Protein AF-A0A2A6M5B3-F1 (afdb_monomer)

Solvent-accessible surface area (backbone atoms only — not comparable to full-atom values): 11304 Å² total; per-residue (Å²): 129,85,76,83,80,79,70,63,62,47,48,47,69,56,48,65,58,48,45,64,49,50,51,50,28,56,49,44,55,76,73,36,82,92,44,57,79,56,31,59,52,52,38,52,50,53,53,48,42,53,53,31,47,40,56,33,36,55,69,61,36,51,54,53,47,53,55,50,42,57,53,36,59,68,57,43,83,72,75,45,68,68,46,50,50,43,36,54,46,50,51,54,48,48,53,52,49,61,78,38,52,89,24,54,50,42,43,55,62,40,43,75,70,71,44,90,50,58,54,59,69,61,49,52,66,48,46,52,60,46,44,66,28,67,69,46,103,48,97,55,72,70,52,74,65,56,49,50,55,50,50,53,52,50,51,25,49,77,69,70,40,38,73,64,60,70,71,47,80,84,75,77,76,71,86,85,63,75,73,94,69,81,79,77,75,80,79,83,82,84,129

Foldseek 3Di:
DPDPDQAADFLVVLVVLLVVLLVLLVVCCVPPPPCVPPSVVSNVLSVVLSVCLLQLVLVVSLVSLVVLLVVLVVVCVVVDPSSVVSNVSSVVSNVVSVVCSRNRHNNVVCVVVVHHRHCVVVCVLLCVVCCVAPPPPHPDDDDPVRSVVVSVCSVCVVVVNNVVVVVDPDDDPDPPPPPPDDDDPPPPPDD

Radius of gyration: 24.33 Å; Cα contacts (8 Å, |Δi|>4): 124; chains: 1; bounding box: 72×40×59 Å

pLDDT: mean 79.26, std 17.29, range [32.91, 98.31]

Structure (mmCIF, N/CA/C/O backbone):
data_AF-A0A2A6M5B3-F1
#
_entry.id   AF-A0A2A6M5B3-F1
#
loop_
_atom_site.group_PDB
_atom_site.id
_atom_site.type_symbol
_atom_site.label_atom_id
_atom_site.label_alt_id
_atom_site.label_comp_id
_atom_site.label_asym_id
_atom_site.label_entity_id
_atom_site.label_seq_id
_atom_site.pdbx_PDB_ins_code
_atom_site.Cartn_x
_atom_site.Cartn_y
_atom_site.Cartn_z
_atom_site.occupancy
_atom_site.B_iso_or_equiv
_atom_site.auth_seq_id
_atom_site.auth_comp_id
_atom_site.auth_asym_id
_atom_site.auth_atom_id
_atom_site.pdbx_PDB_model_num
ATOM 1 N N . MET A 1 1 ? 2.449 8.251 -34.024 1.00 45.19 1 MET A N 1
ATOM 2 C CA . MET A 1 1 ? 2.136 8.935 -32.750 1.00 45.19 1 MET A CA 1
ATOM 3 C C . MET A 1 1 ? 2.636 8.057 -31.607 1.00 45.19 1 MET A C 1
ATOM 5 O O . MET A 1 1 ? 2.262 6.887 -31.608 1.00 45.19 1 MET A O 1
ATOM 9 N N . PRO A 1 2 ? 3.493 8.531 -30.684 1.00 56.69 2 PRO A N 1
ATOM 10 C CA . PRO A 1 2 ? 3.781 7.773 -29.468 1.00 56.69 2 PRO A CA 1
ATOM 11 C C . PRO A 1 2 ? 2.477 7.587 -28.680 1.00 56.69 2 PRO A C 1
ATOM 13 O O . PRO A 1 2 ? 1.705 8.531 -28.523 1.00 56.69 2 PRO A O 1
ATOM 16 N N . GLN A 1 3 ? 2.202 6.358 -28.245 1.00 52.94 3 GLN A N 1
ATOM 17 C CA . GLN A 1 3 ? 1.061 6.057 -27.379 1.00 52.94 3 GLN A CA 1
ATOM 18 C C . GLN A 1 3 ? 1.206 6.867 -26.077 1.00 52.94 3 GLN A C 1
ATOM 20 O O . GLN A 1 3 ? 2.312 6.899 -25.528 1.00 52.94 3 GLN A O 1
ATOM 25 N N . PRO A 1 4 ? 0.149 7.523 -25.569 1.00 62.72 4 PRO A N 1
ATOM 26 C CA . PRO A 1 4 ? 0.229 8.236 -24.302 1.00 62.72 4 PRO A CA 1
ATOM 27 C C . PRO A 1 4 ? 0.613 7.262 -23.183 1.00 62.72 4 PRO A C 1
ATOM 29 O O . PRO A 1 4 ? -0.038 6.237 -22.969 1.00 62.72 4 PRO A O 1
ATOM 32 N N . THR A 1 5 ? 1.697 7.570 -22.473 1.00 72.25 5 THR A N 1
ATOM 33 C CA . THR A 1 5 ? 2.162 6.762 -21.346 1.00 72.25 5 THR A CA 1
ATOM 34 C C . THR A 1 5 ? 1.158 6.885 -20.204 1.00 72.25 5 THR A C 1
ATOM 36 O O . THR A 1 5 ? 1.035 7.941 -19.587 1.00 72.25 5 THR A O 1
ATOM 39 N N . ALA A 1 6 ? 0.429 5.810 -19.908 1.00 78.06 6 ALA A N 1
ATOM 40 C CA . ALA A 1 6 ? -0.472 5.779 -18.764 1.00 78.06 6 ALA A CA 1
ATOM 41 C C . ALA A 1 6 ? 0.340 5.773 -17.458 1.00 78.06 6 ALA A C 1
ATOM 43 O O . ALA A 1 6 ? 1.111 4.846 -17.199 1.00 78.06 6 ALA A O 1
ATOM 44 N N . HIS A 1 7 ? 0.165 6.805 -16.630 1.00 89.06 7 HIS A N 1
ATOM 45 C CA . HIS A 1 7 ? 0.744 6.849 -15.291 1.00 89.06 7 HIS A CA 1
ATOM 46 C C . HIS A 1 7 ? 0.005 5.863 -14.374 1.00 89.06 7 HIS A C 1
ATOM 48 O O . HIS A 1 7 ? -1.198 5.993 -14.155 1.00 89.06 7 HIS A O 1
ATOM 54 N N . ILE A 1 8 ? 0.731 4.876 -13.847 1.00 92.75 8 ILE A N 1
ATOM 55 C CA . ILE A 1 8 ? 0.213 3.849 -12.938 1.00 92.75 8 ILE A CA 1
ATOM 56 C C . ILE A 1 8 ? 1.003 3.932 -11.636 1.00 92.75 8 ILE A C 1
ATOM 58 O O . ILE A 1 8 ? 2.234 3.901 -11.660 1.00 92.75 8 ILE A O 1
ATOM 62 N N . ILE A 1 9 ? 0.303 3.986 -10.503 1.00 94.19 9 ILE A N 1
ATOM 63 C CA . ILE A 1 9 ? 0.953 3.894 -9.197 1.00 94.19 9 ILE A CA 1
ATOM 64 C C . ILE A 1 9 ? 1.445 2.479 -8.959 1.00 94.19 9 ILE A C 1
ATOM 66 O O . ILE A 1 9 ? 0.719 1.509 -9.161 1.00 94.19 9 ILE A O 1
ATOM 70 N N . ASP A 1 10 ? 2.669 2.378 -8.467 1.00 91.81 10 ASP A N 1
ATOM 71 C CA . ASP A 1 10 ? 3.274 1.115 -8.099 1.00 91.81 10 ASP A CA 1
ATOM 72 C C . ASP A 1 10 ? 2.572 0.470 -6.890 1.00 91.81 10 ASP A C 1
ATOM 74 O O . ASP A 1 10 ? 2.391 1.102 -5.842 1.00 91.81 10 ASP A O 1
ATOM 78 N N . TRP A 1 11 ? 2.210 -0.811 -7.011 1.00 94.50 11 TRP A N 1
ATOM 79 C CA . TRP A 1 11 ? 1.513 -1.550 -5.956 1.00 94.50 11 TRP A CA 1
ATOM 80 C C . TRP A 1 11 ? 2.282 -1.569 -4.629 1.00 94.50 11 TRP A C 1
ATOM 82 O O . TRP A 1 11 ? 1.671 -1.531 -3.557 1.00 94.50 11 TRP A O 1
ATOM 92 N N . PHE A 1 12 ? 3.616 -1.600 -4.671 1.00 90.19 12 PHE A N 1
ATOM 93 C CA . PHE A 1 12 ? 4.433 -1.596 -3.463 1.00 90.19 12 PHE A CA 1
ATOM 94 C C . PHE A 1 12 ? 4.196 -0.348 -2.622 1.00 90.19 12 PHE A C 1
ATOM 96 O O . PHE A 1 12 ? 4.016 -0.461 -1.412 1.00 90.19 12 PHE A O 1
ATOM 103 N N . HIS A 1 13 ? 4.105 0.820 -3.259 1.00 91.06 13 HIS A N 1
ATOM 104 C CA . HIS A 1 13 ? 3.885 2.093 -2.572 1.00 91.06 13 HIS A CA 1
ATOM 105 C C . HIS A 1 13 ? 2.529 2.146 -1.857 1.00 91.06 13 HIS A C 1
ATOM 107 O O . HIS A 1 13 ? 2.398 2.800 -0.820 1.00 91.06 13 HIS A O 1
ATOM 113 N N . ILE A 1 14 ? 1.533 1.420 -2.366 1.00 94.44 14 ILE A N 1
ATOM 114 C CA . ILE A 1 14 ? 0.248 1.225 -1.687 1.00 94.44 14 ILE A CA 1
ATOM 115 C C . ILE A 1 14 ? 0.413 0.236 -0.528 1.00 94.44 14 ILE A C 1
ATOM 117 O O . ILE A 1 14 ? 0.008 0.523 0.601 1.00 94.44 14 ILE A O 1
ATOM 121 N N . ALA A 1 15 ? 1.044 -0.913 -0.775 1.00 93.81 15 ALA A N 1
ATOM 122 C CA . ALA A 1 15 ? 1.212 -1.967 0.221 1.00 93.81 15 ALA A CA 1
ATOM 123 C C . ALA A 1 15 ? 1.984 -1.493 1.467 1.00 93.81 15 ALA A C 1
ATOM 125 O O . ALA A 1 15 ? 1.554 -1.778 2.587 1.00 93.81 15 ALA A O 1
ATOM 126 N N . ILE A 1 16 ? 3.063 -0.719 1.296 1.00 91.94 16 ILE A N 1
ATOM 127 C CA . ILE A 1 16 ? 3.860 -0.186 2.416 1.00 91.94 16 ILE A CA 1
ATOM 128 C C . ILE A 1 16 ? 3.094 0.824 3.275 1.00 91.94 16 ILE A C 1
ATOM 130 O O . ILE A 1 16 ? 3.430 1.000 4.441 1.00 91.94 16 ILE A O 1
ATOM 134 N N . LYS A 1 17 ? 2.062 1.486 2.736 1.00 95.06 17 LYS A N 1
ATOM 135 C CA . LYS A 1 17 ? 1.210 2.405 3.510 1.00 95.06 17 LYS A CA 1
ATOM 136 C C . LYS A 1 17 ? 0.197 1.654 4.369 1.00 95.06 17 LYS A C 1
ATOM 138 O O . LYS A 1 17 ? -0.144 2.114 5.452 1.00 95.06 17 LYS A O 1
ATOM 143 N N . ILE A 1 18 ? -0.251 0.491 3.900 1.00 95.19 18 ILE A N 1
ATOM 144 C CA . ILE A 1 18 ? -1.204 -0.369 4.612 1.00 95.19 18 ILE A CA 1
ATOM 145 C C . ILE A 1 18 ? -0.498 -1.208 5.686 1.00 95.19 18 ILE A C 1
ATOM 147 O O . ILE A 1 18 ? -1.067 -1.470 6.744 1.00 95.19 18 ILE A O 1
ATOM 151 N N . GLN A 1 19 ? 0.747 -1.623 5.438 1.00 94.56 19 GLN A N 1
ATOM 152 C CA . GLN A 1 19 ? 1.484 -2.545 6.304 1.00 94.56 19 GLN A CA 1
ATOM 153 C C . GLN A 1 19 ? 1.556 -2.109 7.784 1.00 94.56 19 GLN A C 1
ATOM 155 O O . GLN A 1 19 ? 1.250 -2.944 8.636 1.00 94.56 19 GLN A O 1
ATOM 160 N N . PRO A 1 20 ? 1.886 -0.850 8.137 1.00 94.44 20 PRO A N 1
ATOM 161 C CA . PRO A 1 20 ? 1.918 -0.428 9.536 1.00 94.44 20 PRO A CA 1
ATOM 162 C C . PRO A 1 20 ? 0.549 -0.528 10.217 1.00 94.44 20 PRO A C 1
ATOM 164 O O . PRO A 1 20 ? 0.475 -0.850 11.398 1.00 94.44 20 PRO A O 1
ATOM 167 N N . MET A 1 21 ? -0.543 -0.301 9.476 1.00 93.75 21 MET A N 1
ATOM 168 C CA . MET A 1 21 ? -1.899 -0.448 10.011 1.00 93.75 21 MET A CA 1
ATOM 169 C C . MET A 1 21 ? -2.204 -1.914 10.336 1.00 93.75 21 MET A C 1
ATOM 171 O O . MET A 1 21 ? -2.734 -2.200 11.404 1.00 93.75 21 MET A O 1
ATOM 175 N N . GLN A 1 22 ? -1.818 -2.841 9.449 1.00 91.19 22 GLN A N 1
ATOM 176 C CA . GLN A 1 22 ? -1.966 -4.284 9.688 1.00 91.19 22 GLN A CA 1
ATOM 177 C C . GLN A 1 22 ? -1.170 -4.730 10.917 1.00 91.19 22 GLN A C 1
ATOM 179 O O . GLN A 1 22 ? -1.706 -5.426 11.767 1.00 91.19 22 GLN A O 1
ATOM 184 N N . GLN A 1 23 ? 0.076 -4.269 11.059 1.00 90.69 23 GLN A N 1
AT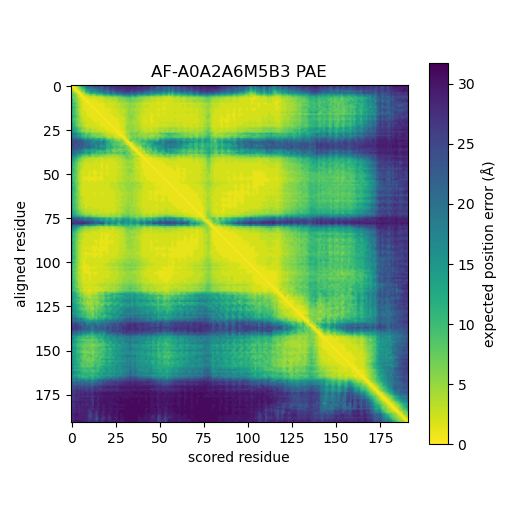OM 185 C CA . GLN A 1 23 ? 0.923 -4.606 12.209 1.00 90.69 23 GLN A CA 1
ATOM 186 C C . GLN A 1 23 ? 0.328 -4.126 13.538 1.00 90.69 23 GLN A C 1
ATOM 188 O O . GLN A 1 23 ? 0.366 -4.862 14.522 1.00 90.69 23 GLN A O 1
ATOM 193 N N . ILE A 1 24 ? -0.232 -2.912 13.570 1.00 88.38 24 ILE A N 1
ATOM 194 C CA . ILE A 1 24 ? -0.891 -2.384 14.771 1.00 88.38 24 ILE A CA 1
ATOM 195 C C . ILE A 1 24 ? -2.154 -3.190 15.085 1.00 88.38 24 ILE A C 1
ATOM 197 O O . ILE A 1 24 ? -2.347 -3.570 16.236 1.00 88.38 24 ILE A O 1
ATOM 201 N N . ALA A 1 25 ? -2.986 -3.482 14.080 1.00 83.38 25 ALA A N 1
ATOM 202 C CA . ALA A 1 25 ? -4.208 -4.259 14.272 1.00 83.38 25 ALA A CA 1
ATOM 203 C C . ALA A 1 25 ? -3.912 -5.690 14.760 1.00 83.38 25 ALA A C 1
ATOM 205 O O . ALA A 1 25 ? -4.524 -6.142 15.725 1.00 83.38 25 ALA A O 1
ATOM 206 N N . ASP A 1 26 ? -2.917 -6.357 14.165 1.00 83.00 26 ASP A N 1
ATOM 207 C CA . ASP A 1 26 ? -2.459 -7.693 14.562 1.00 83.00 26 ASP A CA 1
ATOM 208 C C . ASP A 1 26 ? -1.904 -7.709 15.997 1.00 83.00 26 ASP A C 1
ATOM 210 O O . ASP A 1 26 ? -2.199 -8.624 16.769 1.00 83.00 26 ASP A O 1
ATOM 214 N N . TYR A 1 27 ? -1.091 -6.711 16.369 1.00 81.88 27 TYR A N 1
ATOM 215 C CA . TYR A 1 27 ? -0.537 -6.600 17.722 1.00 81.88 27 TYR A CA 1
ATOM 216 C C . TYR A 1 27 ? -1.633 -6.337 18.754 1.00 81.88 27 TYR A C 1
ATOM 218 O O . TYR A 1 27 ? -1.693 -7.019 19.780 1.00 81.88 27 TYR A O 1
ATOM 226 N N . ALA A 1 28 ? -2.515 -5.379 18.474 1.00 74.62 28 ALA A N 1
ATOM 227 C CA . ALA A 1 28 ? -3.604 -5.025 19.367 1.00 74.62 28 ALA A CA 1
ATOM 228 C C . ALA A 1 28 ? -4.534 -6.230 19.584 1.00 74.62 28 ALA A C 1
ATOM 230 O O . ALA A 1 28 ? -4.837 -6.559 20.729 1.00 74.62 28 ALA A O 1
ATOM 231 N N . ALA A 1 29 ? -4.911 -6.952 18.520 1.00 72.00 29 ALA A N 1
ATOM 232 C CA . ALA A 1 29 ? -5.779 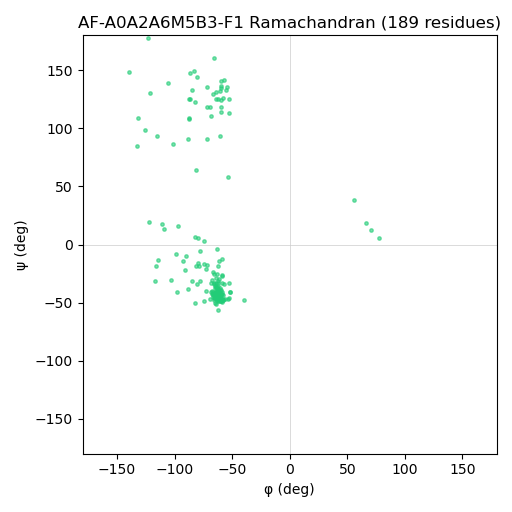-8.130 18.613 1.00 72.00 29 ALA A CA 1
ATOM 233 C C . ALA A 1 29 ? -5.211 -9.247 19.511 1.00 72.00 29 ALA A C 1
ATOM 235 O O . ALA A 1 29 ? -5.972 -10.026 20.077 1.00 72.00 29 ALA A O 1
ATOM 236 N N . ARG A 1 30 ? -3.881 -9.332 19.657 1.00 73.56 30 ARG A N 1
ATOM 237 C CA . ARG A 1 30 ? -3.206 -10.345 20.488 1.00 73.56 30 ARG A CA 1
ATOM 238 C C . ARG A 1 30 ? -2.957 -9.910 21.932 1.00 73.56 30 ARG A C 1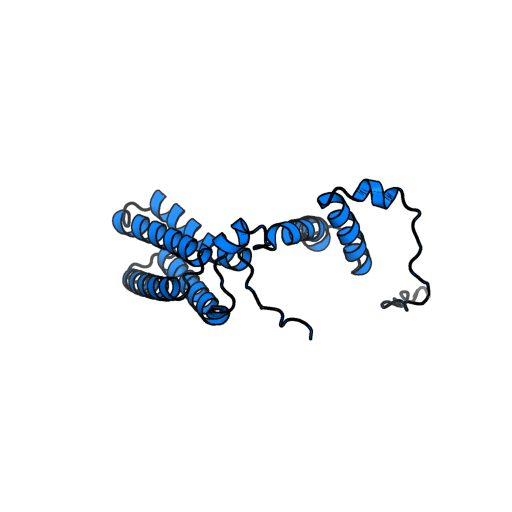
ATOM 240 O O . ARG A 1 30 ? -2.716 -10.767 22.773 1.00 73.56 30 ARG A O 1
ATOM 247 N N . SER A 1 31 ? -2.934 -8.608 22.208 1.00 69.00 31 SER A N 1
ATOM 248 C CA . SER A 1 31 ? -2.421 -8.055 23.473 1.00 69.00 31 SER A CA 1
ATOM 249 C C . SER A 1 31 ? -3.478 -7.363 24.336 1.00 69.00 31 SER A C 1
ATOM 251 O O . SER A 1 31 ? -3.211 -7.090 25.506 1.00 69.00 31 SER A O 1
ATOM 253 N N . ARG A 1 32 ? -4.667 -7.074 23.791 1.00 66.06 32 ARG A N 1
ATOM 254 C CA . ARG A 1 32 ? -5.674 -6.209 24.426 1.00 66.06 32 ARG A CA 1
ATOM 255 C C . ARG A 1 32 ? -7.024 -6.910 24.546 1.00 66.06 32 ARG A C 1
ATOM 257 O O . ARG A 1 32 ? -7.804 -6.954 23.597 1.00 66.06 32 ARG A O 1
ATOM 264 N N . SER A 1 33 ? -7.305 -7.450 25.734 1.00 62.00 33 SER A N 1
ATOM 265 C CA . SER A 1 33 ? -8.591 -8.097 26.040 1.00 62.00 33 SER A CA 1
ATOM 266 C C . SER A 1 33 ? -9.743 -7.095 26.206 1.00 62.00 33 SER A C 1
ATOM 268 O O . SER A 1 33 ? -10.900 -7.467 26.052 1.00 62.00 33 SER A O 1
ATOM 270 N N . ASP A 1 34 ? -9.434 -5.828 26.493 1.00 64.25 34 ASP A N 1
ATOM 271 C CA . ASP A 1 34 ? -10.374 -4.713 26.683 1.00 64.25 34 ASP A CA 1
ATOM 272 C C . ASP A 1 34 ? -10.987 -4.190 25.372 1.00 64.25 34 ASP A C 1
ATOM 274 O O . ASP A 1 34 ? -12.013 -3.512 25.386 1.00 64.25 34 ASP A O 1
ATOM 278 N N . LEU A 1 35 ? -10.377 -4.525 24.232 1.00 62.62 35 LEU A N 1
ATOM 279 C CA . LEU A 1 35 ? -10.826 -4.152 22.886 1.00 62.62 35 LEU A CA 1
ATOM 280 C C . LEU A 1 35 ? -11.069 -5.382 21.990 1.00 62.62 35 LEU A C 1
ATOM 282 O O . LEU A 1 35 ? -11.106 -5.267 20.760 1.00 62.62 35 LEU A O 1
ATOM 286 N N . ALA A 1 36 ? -11.244 -6.558 22.601 1.00 61.69 36 ALA A N 1
ATOM 287 C CA . ALA A 1 36 ? -11.305 -7.853 21.926 1.00 61.69 36 ALA A CA 1
ATOM 288 C C . ALA A 1 36 ? -12.426 -7.974 20.875 1.00 61.69 36 ALA A C 1
ATOM 290 O O . ALA A 1 36 ? -12.271 -8.722 19.916 1.00 61.69 36 ALA A O 1
ATOM 291 N N . GLU A 1 37 ? -13.523 -7.220 20.998 1.00 65.94 37 GLU A N 1
ATOM 292 C CA . GLU A 1 37 ? -14.608 -7.217 20.002 1.00 65.94 37 GLU A CA 1
ATOM 293 C C . GLU A 1 37 ? -14.352 -6.257 18.828 1.00 65.94 37 GLU A C 1
ATOM 295 O O . GLU A 1 37 ? -14.752 -6.516 17.692 1.00 65.94 37 GLU A O 1
ATOM 300 N N . ILE A 1 38 ? -13.644 -5.151 19.075 1.00 67.56 38 ILE A N 1
ATOM 301 C CA . ILE A 1 38 ? -13.465 -4.054 18.111 1.00 67.56 38 ILE A CA 1
ATOM 302 C C . ILE A 1 38 ? -12.249 -4.311 17.209 1.00 67.56 38 ILE A C 1
ATOM 304 O O . ILE A 1 38 ? -12.278 -4.041 16.005 1.00 67.56 38 ILE A O 1
ATOM 308 N N . LEU A 1 39 ? -11.175 -4.868 17.769 1.00 69.56 39 LEU A N 1
ATOM 309 C CA . LEU A 1 39 ? -9.902 -5.059 17.069 1.00 69.56 39 LEU A CA 1
ATOM 310 C C . LEU A 1 39 ? -9.949 -6.094 15.934 1.00 69.56 39 LEU A C 1
ATOM 312 O O . LEU A 1 39 ? -9.415 -5.795 14.861 1.00 69.56 39 LEU A O 1
ATOM 316 N N . PRO A 1 40 ? -10.631 -7.250 16.071 1.00 72.50 40 PRO A N 1
ATOM 317 C CA . PRO A 1 40 ? -10.820 -8.172 14.952 1.00 72.50 40 PRO A CA 1
ATOM 318 C C . PRO A 1 40 ? -11.611 -7.547 13.797 1.00 72.50 40 PRO A C 1
ATOM 320 O O . PRO A 1 40 ? -11.358 -7.866 12.634 1.00 72.50 40 PRO A O 1
ATOM 323 N N . SER A 1 41 ? -12.544 -6.631 14.093 1.00 82.88 41 SER A N 1
ATOM 324 C CA . SER A 1 41 ? -13.251 -5.877 13.052 1.00 82.88 41 SER A CA 1
ATOM 325 C C . SER A 1 41 ? -12.301 -4.940 12.306 1.00 82.88 41 SER A C 1
ATOM 327 O O . SER A 1 41 ? -12.348 -4.891 11.079 1.00 82.88 41 SER A O 1
ATOM 329 N N . ILE A 1 42 ? -11.419 -4.229 13.016 1.00 84.44 42 ILE A N 1
ATOM 330 C CA . ILE A 1 42 ? -10.446 -3.310 12.405 1.00 84.44 42 ILE A CA 1
ATOM 331 C C . ILE A 1 42 ? -9.445 -4.069 11.523 1.00 84.44 42 ILE A C 1
ATOM 333 O O . ILE A 1 42 ? -9.191 -3.652 10.392 1.00 84.44 42 ILE A O 1
ATOM 337 N N . ASP A 1 43 ? -8.900 -5.193 11.996 1.00 86.12 43 ASP A N 1
ATOM 338 C CA . ASP A 1 43 ? -7.998 -6.029 11.192 1.00 86.12 43 ASP A CA 1
ATOM 339 C C . ASP A 1 43 ? -8.685 -6.521 9.906 1.00 86.12 43 ASP A C 1
ATOM 341 O O . ASP A 1 43 ? -8.148 -6.366 8.801 1.00 86.12 43 ASP A O 1
ATOM 345 N N . ARG A 1 44 ? -9.920 -7.031 10.026 1.00 89.25 44 ARG A N 1
ATOM 346 C CA . ARG A 1 44 ? -10.727 -7.460 8.876 1.00 89.25 44 ARG A CA 1
ATOM 347 C C . ARG A 1 44 ? -10.941 -6.321 7.881 1.00 89.25 44 ARG A C 1
ATOM 349 O O . ARG A 1 44 ? -10.788 -6.536 6.676 1.00 89.25 44 ARG A O 1
ATOM 356 N N . ASP A 1 45 ? -11.244 -5.122 8.368 1.00 92.00 45 ASP A N 1
ATOM 357 C CA . ASP A 1 45 ? -11.442 -3.945 7.525 1.00 92.00 45 ASP A CA 1
ATOM 358 C C . ASP A 1 45 ? -10.159 -3.570 6.778 1.00 92.00 45 ASP A C 1
ATOM 360 O O . ASP A 1 45 ? -10.191 -3.382 5.562 1.00 92.00 45 ASP A O 1
ATOM 364 N N . ILE A 1 46 ? -9.005 -3.555 7.452 1.00 93.38 46 ILE A N 1
ATOM 365 C CA . ILE A 1 46 ? -7.714 -3.248 6.817 1.00 93.38 46 ILE A CA 1
ATOM 366 C C . ILE A 1 46 ? -7.343 -4.308 5.767 1.00 93.38 46 ILE A C 1
ATOM 368 O O . ILE A 1 46 ? -6.881 -3.966 4.670 1.00 93.38 46 ILE A O 1
ATOM 372 N N . ARG A 1 47 ? -7.577 -5.598 6.046 1.00 93.56 47 ARG A N 1
ATOM 373 C CA . ARG A 1 47 ? -7.383 -6.673 5.053 1.00 93.56 47 ARG A CA 1
ATOM 374 C C . ARG A 1 47 ? -8.300 -6.489 3.845 1.00 93.56 47 ARG A C 1
ATOM 376 O O . ARG A 1 47 ? -7.841 -6.639 2.709 1.00 93.56 47 ARG A O 1
ATOM 383 N N . ALA A 1 48 ? -9.558 -6.117 4.072 1.00 95.12 48 ALA A N 1
ATOM 384 C CA . ALA A 1 48 ? -10.510 -5.845 3.003 1.00 95.12 48 ALA A CA 1
ATOM 385 C C . ALA A 1 48 ? -10.092 -4.629 2.158 1.00 95.12 48 ALA A C 1
ATOM 387 O O . ALA A 1 48 ? -10.142 -4.705 0.931 1.00 95.12 48 ALA A O 1
ATOM 388 N N . LEU A 1 49 ? -9.598 -3.551 2.779 1.00 96.19 49 LEU A N 1
ATOM 389 C CA . LEU A 1 49 ? -9.058 -2.379 2.077 1.00 96.19 49 LEU A CA 1
ATOM 390 C C . LEU A 1 49 ? -7.898 -2.761 1.152 1.00 96.19 49 LEU A C 1
ATOM 392 O O . LEU A 1 49 ? -7.899 -2.402 -0.027 1.00 96.19 49 LEU A O 1
ATOM 396 N N . LYS A 1 50 ? -6.943 -3.552 1.654 1.00 96.31 50 LYS A N 1
ATOM 397 C CA . LYS A 1 50 ? -5.829 -4.068 0.844 1.00 96.31 50 LYS A CA 1
ATOM 398 C C . LYS A 1 50 ? -6.328 -4.879 -0.347 1.00 96.31 50 LYS A C 1
ATOM 400 O O . LYS A 1 50 ? -5.872 -4.666 -1.467 1.00 96.31 50 LYS A O 1
ATOM 405 N N . TRP A 1 51 ? -7.273 -5.790 -0.121 1.00 97.56 51 TRP A N 1
ATOM 406 C CA . TRP A 1 51 ? -7.844 -6.611 -1.187 1.00 97.56 51 TRP A CA 1
ATOM 407 C C . TRP A 1 51 ? -8.573 -5.762 -2.237 1.00 97.56 51 TRP A C 1
ATOM 409 O O . TRP A 1 51 ? -8.411 -5.997 -3.433 1.00 97.56 51 TRP A O 1
ATOM 419 N N . ARG A 1 52 ? -9.342 -4.751 -1.817 1.00 97.62 52 ARG A N 1
ATOM 420 C CA . ARG A 1 52 ? -10.067 -3.853 -2.728 1.00 97.62 52 ARG A CA 1
ATOM 421 C C . ARG A 1 52 ? -9.113 -3.022 -3.578 1.00 97.62 52 ARG A C 1
ATOM 423 O O . ARG A 1 52 ? -9.310 -2.957 -4.789 1.00 97.62 52 ARG A O 1
ATOM 430 N N . LEU A 1 53 ? -8.061 -2.466 -2.977 1.00 97.62 53 LEU A N 1
ATOM 431 C CA . LEU A 1 53 ? -7.018 -1.738 -3.704 1.00 97.62 53 LEU A CA 1
ATOM 432 C C . LEU A 1 53 ? -6.274 -2.636 -4.696 1.00 97.62 53 LEU A C 1
ATOM 434 O O . LEU A 1 53 ? -6.035 -2.214 -5.822 1.00 97.62 53 LEU A O 1
ATOM 438 N N . TRP A 1 54 ? -5.977 -3.886 -4.326 1.00 97.56 54 TRP A N 1
ATOM 439 C CA . TRP A 1 54 ? -5.364 -4.865 -5.233 1.00 97.56 54 TRP A CA 1
ATOM 440 C C . TRP A 1 54 ? -6.220 -5.135 -6.483 1.00 97.56 54 TRP A C 1
ATOM 442 O O . TRP A 1 54 ? -5.686 -5.348 -7.568 1.00 97.56 54 TRP A O 1
ATOM 452 N N . HIS A 1 55 ? -7.545 -5.070 -6.346 1.00 97.56 55 HIS A N 1
ATOM 453 C CA . HIS A 1 55 ? -8.506 -5.256 -7.439 1.00 97.56 55 HIS A CA 1
ATOM 454 C C . HIS A 1 55 ? -9.003 -3.933 -8.048 1.00 97.56 55 HIS A C 1
ATOM 456 O O . HIS A 1 55 ? -10.039 -3.916 -8.710 1.00 97.56 55 HIS A O 1
ATOM 462 N N . GLY A 1 56 ? -8.327 -2.806 -7.794 1.00 96.50 56 GLY A N 1
ATOM 463 C CA . GLY A 1 56 ? -8.681 -1.511 -8.384 1.00 96.50 56 GLY A CA 1
ATOM 464 C C . GLY A 1 56 ? -10.036 -0.941 -7.942 1.00 96.50 56 GLY A C 1
ATOM 465 O O . GLY A 1 56 ? -10.575 -0.056 -8.602 1.00 96.50 56 GLY A O 1
ATOM 466 N N . ARG A 1 57 ? -10.621 -1.414 -6.832 1.00 97.94 57 ARG A N 1
ATOM 467 C CA . ARG A 1 57 ? -11.917 -0.929 -6.315 1.00 97.94 57 ARG A CA 1
ATOM 468 C C . ARG A 1 57 ? -11.743 0.367 -5.515 1.00 97.94 57 ARG A C 1
ATOM 470 O O . ARG A 1 57 ? -11.955 0.392 -4.299 1.00 97.94 57 ARG A O 1
ATOM 477 N N . VAL A 1 58 ? -11.312 1.432 -6.191 1.00 97.44 58 VAL A N 1
ATOM 478 C CA . VAL A 1 58 ? -10.847 2.675 -5.552 1.00 97.44 58 VAL A CA 1
ATOM 479 C C . VAL A 1 58 ? -11.956 3.392 -4.785 1.00 97.44 58 VAL A C 1
ATOM 481 O O . VAL A 1 58 ? -11.783 3.675 -3.604 1.00 97.44 58 VAL A O 1
ATOM 484 N N . ASP A 1 59 ? -13.119 3.611 -5.399 1.00 97.69 59 ASP A N 1
ATOM 485 C CA . ASP A 1 59 ? -14.225 4.338 -4.751 1.00 97.69 59 ASP A CA 1
ATOM 486 C C . ASP A 1 59 ? -14.754 3.630 -3.518 1.00 97.69 59 ASP A C 1
ATOM 488 O O . ASP A 1 59 ? -14.969 4.239 -2.472 1.00 97.69 59 ASP A O 1
ATOM 492 N N . ARG A 1 60 ? -14.896 2.307 -3.621 1.00 97.38 60 ARG A N 1
ATOM 493 C CA . ARG A 1 60 ? -15.313 1.496 -2.4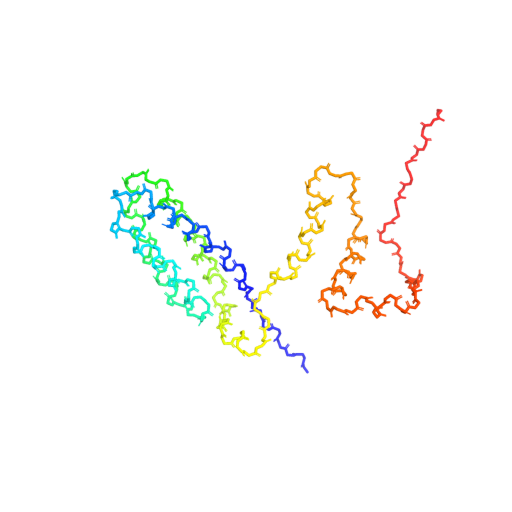85 1.00 97.38 60 ARG A CA 1
ATOM 494 C C . ARG A 1 60 ? -14.290 1.581 -1.352 1.00 97.38 60 ARG A C 1
ATOM 496 O O . ARG A 1 60 ? -14.678 1.725 -0.202 1.00 97.38 60 ARG A O 1
ATOM 503 N N . THR A 1 61 ? -12.999 1.555 -1.683 1.00 97.75 61 THR A N 1
ATOM 504 C CA . THR A 1 61 ? -11.920 1.728 -0.700 1.00 97.75 61 THR A CA 1
ATOM 505 C C . THR A 1 61 ? -11.995 3.094 -0.018 1.00 97.75 61 THR A C 1
ATOM 507 O O . THR A 1 61 ? -11.846 3.155 1.197 1.00 97.75 61 THR A O 1
ATOM 510 N N . ILE A 1 62 ? -12.239 4.175 -0.767 1.00 98.31 62 ILE A N 1
ATOM 511 C CA . ILE A 1 62 ? -12.381 5.533 -0.215 1.00 98.31 62 ILE A CA 1
ATOM 512 C C . ILE A 1 62 ? -13.525 5.574 0.805 1.00 98.31 62 ILE A C 1
ATOM 514 O O . ILE A 1 62 ? -13.310 5.993 1.940 1.00 98.31 62 ILE A O 1
ATOM 518 N N . HIS A 1 63 ? -14.697 5.055 0.438 1.00 97.94 63 HIS A N 1
ATOM 519 C CA . HIS A 1 63 ? -15.860 5.014 1.324 1.00 97.94 63 HIS A CA 1
ATOM 520 C C . HIS A 1 63 ? -15.623 4.167 2.588 1.00 97.94 63 HIS A C 1
ATOM 522 O O . HIS A 1 63 ? -15.958 4.567 3.705 1.00 97.94 63 HIS A O 1
ATOM 528 N N . ASP A 1 64 ? -15.008 2.992 2.435 1.00 96.31 64 ASP A N 1
ATOM 529 C CA . ASP A 1 64 ? -14.712 2.122 3.574 1.00 96.31 64 ASP A CA 1
ATOM 530 C C . ASP A 1 64 ? -13.628 2.734 4.489 1.00 96.31 64 ASP A C 1
ATOM 532 O O . ASP A 1 64 ? -13.688 2.566 5.708 1.00 96.31 64 ASP A O 1
ATOM 536 N N . LEU A 1 65 ? -12.662 3.479 3.929 1.00 96.69 65 LEU A N 1
ATOM 537 C CA . LEU A 1 65 ? -11.667 4.239 4.697 1.00 96.69 65 LEU A CA 1
ATOM 538 C C . LEU A 1 65 ? -12.312 5.363 5.503 1.00 96.69 65 LEU A C 1
ATOM 540 O O . LEU A 1 65 ? -12.008 5.496 6.684 1.00 96.69 65 LEU A O 1
ATOM 544 N N . GLU A 1 66 ? -13.206 6.146 4.900 1.00 97.56 66 GLU A N 1
ATOM 545 C CA . GLU A 1 66 ? -13.968 7.186 5.604 1.00 97.56 66 GLU A CA 1
ATOM 546 C C . GLU A 1 66 ? -14.746 6.587 6.781 1.00 97.56 66 GLU A C 1
ATOM 548 O O . GLU A 1 66 ? -14.631 7.061 7.911 1.00 97.56 66 GLU A O 1
ATOM 553 N N . THR A 1 67 ? -15.441 5.471 6.543 1.00 95.56 67 THR A N 1
ATOM 554 C CA . THR A 1 67 ? -16.204 4.749 7.572 1.00 95.56 67 THR A CA 1
ATOM 555 C C . THR A 1 67 ? -15.306 4.218 8.696 1.00 95.56 67 THR A C 1
ATOM 557 O O . THR A 1 67 ? -15.658 4.277 9.877 1.00 95.56 67 THR A O 1
ATOM 560 N N . LEU A 1 68 ? -14.129 3.681 8.360 1.00 92.94 68 LEU A N 1
ATOM 561 C CA . LEU A 1 68 ? -13.140 3.244 9.347 1.00 92.94 68 LEU A CA 1
ATOM 562 C C . LEU A 1 68 ? -12.612 4.421 10.176 1.00 92.94 68 LEU A C 1
ATOM 564 O O . LEU A 1 68 ? -12.559 4.316 11.398 1.00 92.94 68 LEU A O 1
ATOM 568 N N . LEU A 1 69 ? -12.273 5.541 9.540 1.00 94.00 69 LEU A N 1
ATOM 569 C CA . LEU A 1 69 ? -11.754 6.724 10.227 1.00 94.00 69 LEU A CA 1
ATOM 570 C C . LEU A 1 69 ? -12.783 7.339 11.176 1.00 94.00 69 LEU A C 1
ATOM 572 O O . LEU A 1 69 ? -12.435 7.654 12.312 1.00 94.00 69 LEU A O 1
ATOM 576 N N . SER A 1 70 ? -14.052 7.431 10.770 1.00 92.88 70 SER A N 1
ATOM 577 C CA . SER A 1 70 ? -15.131 7.901 11.648 1.00 92.88 70 SER A CA 1
ATOM 578 C C . SER A 1 70 ? -15.275 7.039 12.905 1.00 92.88 70 SER A C 1
ATOM 580 O O . SER A 1 70 ? -15.400 7.584 14.001 1.00 92.88 70 SER A O 1
ATOM 582 N N . ARG A 1 71 ? -15.195 5.707 12.774 1.00 89.50 71 ARG A N 1
ATOM 583 C CA . ARG A 1 71 ? -15.227 4.784 13.923 1.00 89.50 71 ARG A CA 1
ATOM 584 C C . ARG A 1 71 ? -14.000 4.945 14.818 1.00 89.50 71 ARG A C 1
ATOM 586 O O . ARG A 1 71 ? -14.144 5.047 16.031 1.00 89.50 71 ARG A O 1
ATOM 593 N N . LEU A 1 72 ? -12.800 5.021 14.237 1.00 88.38 72 LEU A N 1
ATOM 594 C CA . LEU A 1 72 ? -11.562 5.222 15.002 1.00 88.38 72 LEU A CA 1
ATOM 595 C C . LEU A 1 72 ? -11.585 6.540 15.791 1.00 88.38 72 LEU A C 1
ATOM 597 O O . LEU A 1 72 ? -11.178 6.555 16.948 1.00 88.38 72 LEU A O 1
ATOM 601 N N . LYS A 1 73 ? -12.134 7.613 15.210 1.00 88.56 73 LYS A N 1
ATOM 602 C CA . LYS A 1 73 ? -12.289 8.912 15.880 1.00 88.56 73 LYS A CA 1
ATOM 603 C C . LYS A 1 73 ? -13.233 8.851 17.089 1.00 88.56 73 LYS A C 1
ATOM 605 O O . LYS A 1 73 ? -12.979 9.502 18.094 1.00 88.56 73 LYS A O 1
ATOM 610 N N . GLN A 1 74 ? -14.305 8.058 17.021 1.00 85.31 74 GLN A N 1
ATOM 611 C CA . GLN A 1 74 ? -15.213 7.852 18.161 1.00 85.31 74 GLN A CA 1
ATOM 612 C C . GLN A 1 74 ? -14.541 7.078 19.307 1.00 85.31 74 GLN A C 1
ATOM 614 O O . GLN A 1 74 ? -14.852 7.302 20.474 1.00 85.31 74 GLN A O 1
ATOM 619 N N . LEU A 1 75 ? -13.600 6.189 18.980 1.00 79.25 75 LEU A N 1
ATOM 620 C CA . LEU A 1 75 ? -12.851 5.381 19.948 1.00 79.25 75 LEU A CA 1
ATOM 621 C C . LEU A 1 75 ? -11.673 6.134 20.589 1.00 79.25 75 LEU A C 1
ATOM 623 O O . LEU A 1 75 ? -11.188 5.731 21.646 1.00 79.25 75 LEU A O 1
ATOM 627 N N . GLU A 1 76 ? -11.225 7.233 19.978 1.00 69.25 76 GLU A N 1
ATOM 628 C CA . GLU A 1 76 ? -10.077 8.034 20.424 1.00 69.25 76 GLU A CA 1
ATOM 629 C C . GLU A 1 76 ? -10.282 8.660 21.821 1.00 69.25 76 GLU A C 1
ATOM 631 O O . GLU A 1 76 ? -9.312 8.952 22.518 1.00 69.25 76 GLU A O 1
ATOM 636 N N . GLY A 1 77 ? -11.530 8.748 22.300 1.00 59.22 77 GLY A N 1
ATOM 637 C CA . GLY A 1 77 ? -11.883 9.242 23.638 1.00 59.22 77 GLY A CA 1
ATOM 638 C C . GLY A 1 77 ? -11.358 8.421 24.830 1.00 59.22 77 GLY A C 1
ATOM 639 O O . GLY A 1 77 ? -11.557 8.840 25.966 1.00 59.22 77 GLY A O 1
ATOM 640 N N . LYS A 1 78 ? -10.692 7.273 24.607 1.00 57.78 78 LYS A N 1
ATOM 641 C CA . LYS A 1 78 ? -10.107 6.410 25.660 1.00 57.78 78 LYS A CA 1
ATOM 642 C C . LYS A 1 78 ? -8.564 6.402 25.719 1.00 57.78 78 LYS A C 1
ATOM 644 O O . LYS A 1 78 ? -7.988 5.549 26.386 1.00 57.78 78 LYS A O 1
ATOM 649 N N . THR A 1 79 ? -7.887 7.340 25.050 1.00 56.97 79 THR A N 1
ATOM 650 C CA . THR A 1 79 ? -6.414 7.514 25.096 1.00 56.97 79 THR A CA 1
ATOM 651 C C . THR A 1 79 ? -5.616 6.258 24.706 1.00 56.97 79 THR A C 1
ATOM 653 O O . THR A 1 79 ? -4.567 5.961 25.276 1.00 56.97 79 THR A O 1
ATOM 656 N N . ASP A 1 80 ? -6.088 5.501 23.712 1.00 74.81 80 ASP A N 1
ATOM 657 C CA . ASP A 1 80 ? -5.300 4.409 23.136 1.00 74.81 80 ASP A CA 1
ATOM 658 C C . ASP A 1 80 ? -4.410 4.938 22.003 1.00 74.81 80 ASP A C 1
ATOM 660 O O . ASP A 1 80 ? -4.877 5.274 20.909 1.00 74.81 80 ASP A O 1
ATOM 664 N N . PHE A 1 81 ? -3.102 4.982 22.261 1.00 81.31 81 PHE A N 1
ATOM 665 C CA . PHE A 1 81 ? -2.081 5.375 21.288 1.00 81.31 81 PHE A CA 1
ATOM 666 C C . PHE A 1 81 ? -2.180 4.589 19.967 1.00 81.31 81 PHE A C 1
ATOM 668 O O . PHE A 1 81 ? -1.923 5.142 18.894 1.00 81.31 81 PHE A O 1
ATOM 675 N N . SER A 1 82 ? -2.597 3.320 20.015 1.00 84.19 82 SER A N 1
ATOM 676 C CA . SER A 1 82 ? -2.750 2.463 18.832 1.00 84.19 82 SER A CA 1
ATOM 677 C C . SER A 1 82 ? -3.883 2.945 17.928 1.00 84.19 82 SER A C 1
ATOM 679 O O . SER A 1 82 ? -3.728 2.974 16.706 1.00 84.19 82 SER A O 1
ATOM 681 N N . ILE A 1 83 ? -5.001 3.379 18.520 1.00 86.19 83 ILE A N 1
ATOM 682 C CA . ILE A 1 83 ? -6.171 3.897 17.797 1.00 86.19 83 ILE A CA 1
ATOM 683 C C . ILE A 1 83 ? -5.846 5.242 17.147 1.00 86.19 83 ILE A C 1
ATOM 685 O O . ILE A 1 83 ? -6.075 5.405 15.946 1.00 86.19 83 ILE A O 1
ATOM 689 N N . ALA A 1 84 ? -5.222 6.161 17.889 1.00 88.00 84 ALA A N 1
ATOM 690 C CA . ALA A 1 84 ? -4.768 7.442 17.344 1.00 88.00 84 ALA A CA 1
ATOM 691 C C . ALA A 1 84 ? -3.770 7.238 16.187 1.00 88.00 84 ALA A C 1
ATOM 693 O O . ALA A 1 84 ? -3.849 7.882 15.132 1.00 88.00 84 ALA A O 1
ATOM 694 N N . ARG A 1 85 ? -2.850 6.271 16.330 1.00 90.69 85 ARG A N 1
ATOM 695 C CA . ARG A 1 85 ? -1.895 5.925 15.272 1.00 90.69 85 ARG A CA 1
ATOM 696 C C . ARG A 1 85 ? -2.582 5.334 14.040 1.00 90.69 85 ARG A C 1
ATOM 698 O O . ARG A 1 85 ? -2.230 5.724 12.925 1.00 90.69 85 ARG A O 1
ATOM 705 N N . LEU A 1 86 ? -3.554 4.436 14.213 1.00 91.69 86 LEU A N 1
ATOM 706 C CA . LEU A 1 86 ? -4.357 3.884 13.115 1.00 91.69 86 LEU A CA 1
ATOM 707 C C . LEU A 1 86 ? -5.150 4.971 12.389 1.00 91.69 86 LEU A C 1
ATOM 709 O O . LEU A 1 86 ? -5.162 4.985 11.158 1.00 91.69 86 LEU A O 1
ATOM 713 N N . HIS A 1 87 ? -5.754 5.901 13.129 1.00 93.06 87 HIS A N 1
ATOM 714 C CA . HIS A 1 87 ? -6.482 7.029 12.556 1.00 93.06 87 HIS A CA 1
ATOM 715 C C . HIS A 1 87 ? -5.556 7.921 11.710 1.00 93.06 87 HIS A C 1
ATOM 717 O O . HIS A 1 87 ? -5.864 8.243 10.558 1.00 93.06 87 HIS A O 1
ATOM 723 N N . SER A 1 88 ? -4.368 8.250 12.230 1.00 95.12 88 SER A N 1
ATOM 724 C CA . SER A 1 88 ? -3.357 9.023 11.496 1.00 95.12 88 SER A CA 1
ATOM 725 C C . SER A 1 88 ? -2.906 8.323 10.207 1.00 95.12 88 SER A C 1
ATOM 727 O O . SER A 1 88 ? -2.911 8.929 9.132 1.00 95.12 88 SER A O 1
ATOM 729 N N . LEU A 1 89 ? -2.560 7.033 10.285 1.00 96.62 89 LEU A N 1
ATOM 730 C CA . LEU A 1 89 ? -2.132 6.244 9.124 1.00 96.62 89 LEU A CA 1
ATOM 731 C C . LEU A 1 89 ? -3.253 6.090 8.088 1.00 96.62 89 LEU A C 1
ATOM 733 O O . LEU A 1 89 ? -3.013 6.261 6.892 1.00 96.62 89 LEU A O 1
ATOM 737 N N . GLY A 1 90 ? -4.481 5.825 8.537 1.00 96.94 90 GLY A N 1
ATOM 738 C CA . GLY A 1 90 ? -5.648 5.719 7.664 1.00 96.94 90 GLY A CA 1
ATOM 739 C C . GLY A 1 90 ? -5.963 7.036 6.952 1.00 96.94 90 GLY A C 1
ATOM 740 O O . GLY A 1 90 ? -6.280 7.022 5.765 1.00 96.94 90 GLY A O 1
ATOM 741 N N . THR A 1 91 ? -5.789 8.177 7.626 1.00 97.81 91 THR A N 1
ATOM 742 C CA . THR A 1 91 ? -5.961 9.510 7.023 1.00 97.81 91 THR A CA 1
ATOM 743 C C . THR A 1 91 ? -4.933 9.746 5.917 1.00 97.81 91 THR A C 1
ATOM 745 O O . THR A 1 91 ? -5.279 10.179 4.819 1.00 97.81 91 THR A O 1
ATOM 748 N N . GLN A 1 92 ? -3.666 9.398 6.165 1.00 98.12 92 GLN A N 1
ATOM 749 C CA . GLN A 1 92 ? -2.610 9.493 5.152 1.00 98.12 92 GLN A CA 1
ATOM 750 C C . GLN A 1 92 ? -2.882 8.577 3.951 1.00 98.12 92 GLN A C 1
ATOM 752 O O . GLN A 1 92 ? -2.662 8.979 2.806 1.00 98.12 92 GLN A O 1
ATOM 757 N N . LEU A 1 93 ? -3.374 7.358 4.198 1.00 98.00 93 LEU A N 1
ATOM 758 C CA . LEU A 1 93 ? -3.759 6.424 3.142 1.00 98.00 93 LEU A CA 1
ATOM 759 C C . LEU A 1 93 ? -4.942 6.959 2.324 1.00 98.00 93 LEU A C 1
ATOM 761 O O . LEU A 1 93 ? -4.883 6.914 1.099 1.00 98.00 93 LEU A O 1
ATOM 765 N N . LEU A 1 94 ? -5.972 7.512 2.970 1.00 98.31 94 LEU A N 1
ATOM 766 C CA . LEU A 1 94 ? -7.130 8.106 2.297 1.00 98.31 94 LEU A CA 1
ATOM 767 C C . LEU A 1 94 ? -6.717 9.255 1.372 1.00 98.31 94 LEU A C 1
ATOM 769 O O . LEU A 1 94 ? -7.100 9.263 0.201 1.00 98.31 94 LEU A O 1
ATOM 773 N N . THR A 1 95 ? -5.896 10.185 1.866 1.00 98.31 95 THR A N 1
ATOM 774 C CA . THR A 1 95 ? -5.349 11.277 1.047 1.00 98.31 95 THR A CA 1
ATOM 775 C C . THR A 1 95 ? -4.573 10.722 -0.142 1.00 98.31 95 THR A C 1
ATOM 777 O O . THR A 1 95 ? -4.821 11.118 -1.277 1.00 98.31 95 THR A O 1
ATOM 780 N N . TYR A 1 96 ? -3.693 9.746 0.091 1.00 97.56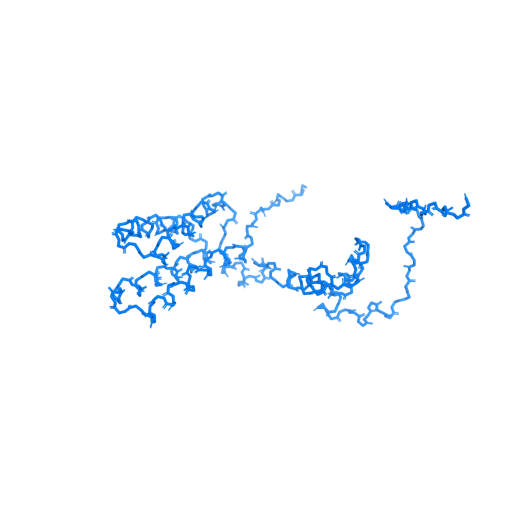 96 TYR A N 1
ATOM 781 C CA . TYR A 1 96 ? -2.902 9.137 -0.974 1.00 97.56 96 TYR A CA 1
ATOM 782 C C . TYR A 1 96 ? -3.770 8.458 -2.044 1.00 97.56 96 TYR A C 1
ATOM 784 O O . TYR A 1 96 ? -3.535 8.658 -3.235 1.00 97.56 96 TYR A O 1
ATOM 792 N N . VAL A 1 97 ? -4.785 7.690 -1.641 1.00 97.69 97 VAL A N 1
ATOM 793 C CA . VAL A 1 97 ? -5.701 7.006 -2.566 1.00 97.69 97 VAL A CA 1
ATOM 794 C C . VAL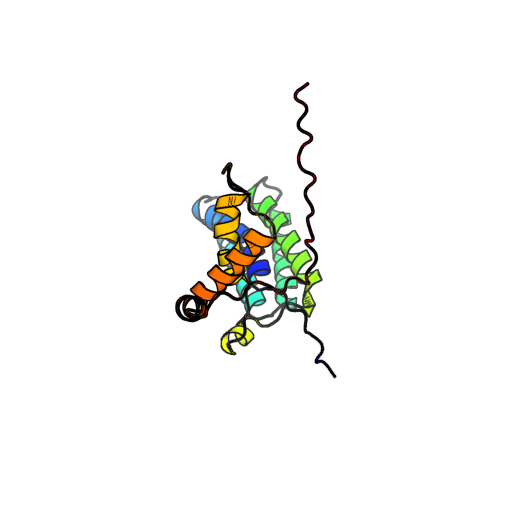 A 1 97 ? -6.522 8.015 -3.371 1.00 97.69 97 VAL A C 1
ATOM 796 O O . VAL A 1 97 ? -6.640 7.858 -4.584 1.00 97.69 97 VAL A O 1
ATOM 799 N N . ARG A 1 98 ? -7.031 9.082 -2.739 1.00 98.00 98 ARG A N 1
ATOM 800 C CA . ARG A 1 98 ? -7.771 10.151 -3.431 1.00 98.00 98 ARG A CA 1
ATOM 801 C C . ARG A 1 98 ? -6.901 10.880 -4.453 1.00 98.00 98 ARG A C 1
ATOM 803 O O . ARG A 1 98 ? -7.307 11.009 -5.605 1.00 98.00 98 ARG A O 1
ATOM 810 N N . SER A 1 99 ? -5.696 11.295 -4.064 1.00 97.06 99 SER A N 1
ATOM 811 C CA . SER A 1 99 ? -4.766 12.001 -4.958 1.00 97.06 99 SER A CA 1
ATOM 812 C C . SER A 1 99 ? -4.323 11.156 -6.152 1.00 97.06 99 SER A C 1
ATOM 814 O O . SER A 1 99 ? -3.971 11.707 -7.188 1.00 97.06 99 SER A O 1
ATOM 816 N N . ASN A 1 100 ? -4.353 9.827 -6.026 1.00 96.12 100 ASN A N 1
ATOM 817 C CA . ASN A 1 100 ? -3.914 8.901 -7.068 1.00 96.12 100 ASN A CA 1
ATOM 818 C C . ASN A 1 100 ? -5.063 8.101 -7.692 1.00 96.12 100 ASN A C 1
ATOM 820 O O . ASN A 1 100 ? -4.818 7.084 -8.341 1.00 96.12 100 ASN A O 1
ATOM 824 N N . ARG A 1 101 ? -6.314 8.544 -7.518 1.00 95.75 101 ARG A N 1
ATOM 825 C CA . ARG A 1 101 ? -7.511 7.774 -7.881 1.00 95.75 101 ARG A CA 1
ATOM 826 C C . ARG A 1 101 ? -7.497 7.253 -9.322 1.00 95.75 101 ARG A C 1
ATOM 828 O O . ARG A 1 101 ? -7.878 6.112 -9.544 1.00 95.75 101 ARG A O 1
ATOM 835 N N . SER A 1 102 ? -7.042 8.060 -10.281 1.00 94.94 102 SER A N 1
ATOM 836 C CA . SER A 1 102 ? -6.968 7.692 -11.706 1.00 94.94 102 SER A CA 1
ATOM 837 C C . SER A 1 102 ? -5.779 6.797 -12.071 1.00 94.94 102 SER A C 1
ATOM 839 O O . SER A 1 102 ? -5.797 6.163 -13.121 1.00 94.94 102 SER A O 1
ATOM 841 N N . ALA A 1 103 ? -4.749 6.744 -11.224 1.00 95.25 103 ALA A N 1
ATOM 842 C CA . ALA A 1 103 ? -3.522 5.982 -11.452 1.00 95.25 103 ALA A CA 1
ATOM 843 C C . ALA A 1 103 ? -3.515 4.622 -10.726 1.00 95.25 103 ALA A C 1
ATOM 845 O O . ALA A 1 103 ? -2.609 3.811 -10.931 1.00 95.25 103 ALA A O 1
ATOM 846 N N . ILE A 1 104 ? -4.511 4.366 -9.872 1.00 96.00 104 ILE A N 1
ATOM 847 C CA . ILE A 1 104 ? -4.749 3.068 -9.238 1.00 96.00 104 ILE A CA 1
ATOM 848 C C . ILE A 1 104 ? -5.612 2.224 -10.178 1.00 96.00 104 ILE A C 1
ATOM 850 O O . ILE A 1 104 ? -6.698 2.630 -10.582 1.00 96.00 104 ILE A O 1
ATOM 854 N N . ILE A 1 105 ? -5.130 1.030 -10.507 1.00 96.12 105 ILE A N 1
ATOM 855 C CA . ILE A 1 105 ? -5.760 0.116 -11.467 1.00 96.12 105 ILE A CA 1
ATOM 856 C C . ILE A 1 105 ? -6.053 -1.242 -10.821 1.00 96.12 105 ILE A C 1
ATOM 858 O O . ILE A 1 105 ? -5.683 -1.497 -9.677 1.00 96.12 105 ILE A O 1
ATOM 862 N N . ASP A 1 106 ? -6.676 -2.151 -11.572 1.00 97.19 106 ASP A N 1
ATOM 863 C CA . ASP A 1 106 ? -6.772 -3.558 -11.177 1.00 97.19 106 ASP A CA 1
ATOM 864 C C . ASP A 1 106 ? -5.401 -4.249 -11.320 1.00 97.19 106 ASP A C 1
ATOM 866 O O . ASP A 1 106 ? -5.033 -4.778 -12.378 1.00 97.19 106 ASP A O 1
ATOM 870 N N . TYR A 1 107 ? -4.623 -4.216 -10.237 1.00 95.62 107 TYR A N 1
ATOM 871 C CA . TYR A 1 107 ? -3.316 -4.861 -10.161 1.00 95.62 107 TYR A CA 1
ATOM 872 C C . TYR A 1 107 ? -3.417 -6.380 -10.281 1.00 95.62 107 TYR A C 1
ATOM 874 O O . TYR A 1 107 ? -2.539 -6.994 -10.885 1.00 95.62 107 TYR A O 1
ATOM 882 N N . ALA A 1 108 ? -4.493 -6.990 -9.779 1.00 94.50 108 ALA A N 1
ATOM 883 C CA . ALA A 1 108 ? -4.724 -8.424 -9.900 1.00 94.50 108 ALA A CA 1
ATOM 884 C C . ALA A 1 108 ? -4.863 -8.841 -11.371 1.00 94.50 108 ALA A C 1
ATOM 886 O O . ALA A 1 108 ? -4.217 -9.794 -11.814 1.00 94.50 108 ALA A O 1
ATOM 887 N N . LYS A 1 109 ? -5.667 -8.112 -12.152 1.00 95.50 109 LYS A N 1
ATOM 888 C CA . LYS A 1 109 ? -5.805 -8.330 -13.600 1.00 95.50 109 LYS A CA 1
ATOM 889 C C . LYS A 1 109 ? -4.482 -8.097 -14.325 1.00 95.50 109 LYS A C 1
ATOM 891 O O . LYS A 1 109 ? -4.090 -8.918 -15.150 1.00 95.50 109 LYS A O 1
ATOM 896 N N . ARG A 1 110 ? -3.771 -7.017 -13.988 1.00 93.88 110 ARG A N 1
ATOM 897 C CA . ARG A 1 110 ? -2.465 -6.693 -14.581 1.00 93.88 110 ARG A CA 1
ATOM 898 C C . ARG A 1 110 ? -1.419 -7.781 -14.316 1.00 93.88 110 ARG A C 1
ATOM 900 O O . ARG A 1 110 ? -0.715 -8.174 -15.241 1.00 93.88 110 ARG A O 1
ATOM 907 N N . TYR A 1 111 ? -1.359 -8.285 -13.086 1.00 91.31 111 TYR A N 1
ATOM 908 C CA . TYR A 1 111 ? -0.458 -9.362 -12.685 1.00 91.31 111 TYR A CA 1
ATOM 909 C C . TYR A 1 111 ? -0.784 -10.678 -13.401 1.00 91.31 111 TYR A C 1
ATOM 911 O O . TYR A 1 111 ? 0.117 -11.314 -13.940 1.00 91.31 111 TYR A O 1
ATOM 919 N N . ARG A 1 112 ? -2.071 -11.056 -13.489 1.00 92.50 112 ARG A N 1
ATOM 920 C CA . ARG A 1 112 ? -2.508 -12.251 -14.242 1.00 92.50 112 ARG A CA 1
ATOM 921 C C . ARG A 1 112 ? -2.181 -12.165 -15.735 1.00 92.50 112 ARG A C 1
ATOM 923 O O . ARG A 1 112 ? -1.934 -13.188 -16.355 1.00 92.50 112 ARG A O 1
ATOM 930 N N . ALA A 1 113 ? -2.145 -10.957 -16.293 1.00 92.56 113 ALA A N 1
ATOM 931 C CA . ALA A 1 113 ? -1.717 -10.707 -17.668 1.00 92.56 113 ALA A CA 1
ATOM 932 C C . ALA A 1 113 ? -0.181 -10.684 -17.848 1.00 92.56 113 ALA A C 1
ATOM 934 O O . ALA A 1 113 ? 0.299 -10.355 -18.927 1.00 92.56 113 ALA A O 1
ATOM 935 N N . GLY A 1 114 ? 0.601 -10.994 -16.806 1.00 88.06 114 GLY A N 1
ATOM 936 C CA . GLY A 1 114 ? 2.066 -11.050 -16.865 1.00 88.06 114 GLY A CA 1
ATOM 937 C C . GLY A 1 114 ? 2.761 -9.686 -16.834 1.00 88.06 114 GLY A C 1
ATOM 938 O O . GLY A 1 114 ? 3.982 -9.609 -16.958 1.00 88.06 114 GLY A O 1
ATOM 939 N N . PHE A 1 115 ? 2.019 -8.592 -16.647 1.00 88.19 115 PHE A N 1
ATOM 940 C CA . PHE A 1 115 ? 2.610 -7.262 -16.581 1.00 88.19 115 PHE A CA 1
ATOM 941 C C . PHE A 1 115 ? 3.144 -6.946 -15.183 1.00 88.19 115 PHE A C 1
ATOM 943 O O . PHE A 1 115 ? 2.591 -7.339 -14.154 1.00 88.19 115 PHE A O 1
ATOM 950 N N . ARG A 1 116 ? 4.199 -6.129 -15.144 1.00 87.19 116 ARG A N 1
ATOM 951 C CA . ARG A 1 116 ? 4.791 -5.642 -13.896 1.00 87.19 116 ARG A CA 1
ATOM 952 C C . ARG A 1 116 ? 3.810 -4.759 -13.120 1.00 87.19 116 ARG A C 1
ATOM 954 O O . ARG A 1 116 ? 3.249 -3.814 -13.679 1.00 87.19 11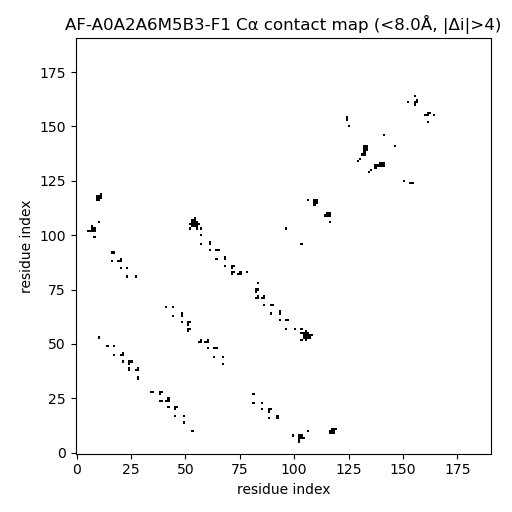6 ARG A O 1
ATOM 961 N N . VAL A 1 117 ? 3.663 -5.046 -11.826 1.00 88.31 117 VAL A N 1
ATOM 962 C CA . VAL A 1 117 ? 2.801 -4.306 -10.881 1.00 88.31 117 VAL A CA 1
ATOM 963 C C . VAL A 1 117 ? 3.567 -3.621 -9.750 1.00 88.31 117 VAL A C 1
ATOM 965 O O . VAL A 1 117 ? 3.013 -2.730 -9.116 1.00 88.31 117 VAL A O 1
ATOM 968 N N . ALA A 1 118 ? 4.809 -4.044 -9.489 1.00 85.62 118 ALA A N 1
ATOM 969 C CA . ALA A 1 118 ? 5.621 -3.544 -8.387 1.00 85.62 118 ALA A CA 1
ATOM 970 C C . ALA A 1 118 ? 7.095 -3.334 -8.773 1.00 85.62 118 ALA A C 1
ATOM 972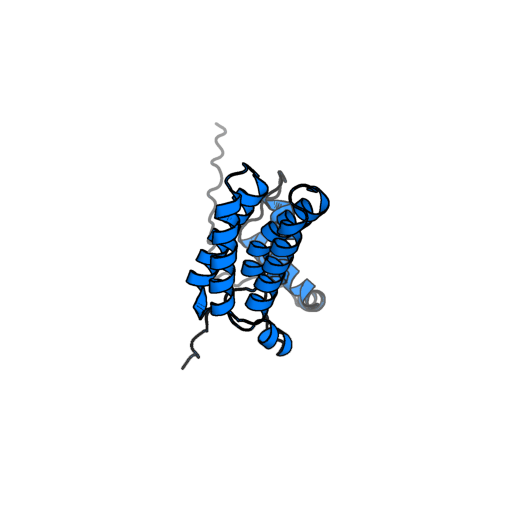 O O . ALA A 1 118 ? 7.676 -4.083 -9.576 1.00 85.62 118 ALA A O 1
ATOM 973 N N . THR A 1 119 ? 7.724 -2.345 -8.147 1.00 80.50 119 THR A N 1
ATOM 974 C CA . THR A 1 119 ? 9.141 -2.002 -8.284 1.00 80.50 119 THR A CA 1
ATOM 975 C C . THR A 1 119 ? 10.023 -2.722 -7.276 1.00 80.50 119 THR A C 1
ATOM 977 O O . THR A 1 119 ? 11.235 -2.735 -7.476 1.00 80.50 119 THR A O 1
ATOM 980 N N . THR A 1 120 ? 9.439 -3.402 -6.283 1.00 76.50 120 THR A N 1
ATOM 981 C CA . THR A 1 120 ? 10.118 -4.112 -5.175 1.00 76.50 120 THR A CA 1
ATOM 982 C C . THR A 1 120 ? 11.374 -4.863 -5.571 1.00 76.50 120 THR A C 1
ATOM 984 O O . THR A 1 120 ? 12.396 -4.726 -4.908 1.00 76.50 120 THR A O 1
ATOM 987 N N . LEU A 1 121 ? 11.330 -5.650 -6.648 1.00 69.38 121 LEU A N 1
ATOM 988 C CA . LEU A 1 121 ? 12.492 -6.409 -7.106 1.00 69.38 121 LEU A CA 1
ATOM 989 C C . LEU A 1 121 ? 13.656 -5.478 -7.478 1.00 69.38 121 LEU A C 1
ATOM 991 O O . LEU A 1 121 ? 14.767 -5.654 -6.986 1.00 69.38 121 LEU A O 1
ATOM 995 N N . ALA A 1 122 ? 13.387 -4.440 -8.273 1.00 68.62 122 ALA A N 1
ATOM 996 C CA . ALA A 1 122 ? 14.400 -3.456 -8.651 1.00 68.62 122 ALA A CA 1
ATOM 997 C C . ALA A 1 122 ? 14.855 -2.626 -7.444 1.00 68.62 122 ALA A C 1
ATOM 999 O O . ALA A 1 122 ? 16.052 -2.434 -7.251 1.00 68.62 122 ALA A O 1
ATOM 1000 N N . GLU A 1 123 ? 13.927 -2.196 -6.591 1.00 71.69 123 GLU A N 1
ATOM 1001 C CA . GLU A 1 123 ? 14.257 -1.448 -5.377 1.00 71.69 123 GLU A CA 1
ATOM 1002 C C . GLU A 1 123 ? 15.114 -2.271 -4.415 1.00 71.69 123 GLU A C 1
ATOM 1004 O O . GLU A 1 123 ? 16.104 -1.762 -3.907 1.00 71.69 123 GLU A O 1
ATOM 1009 N N . SER A 1 124 ? 14.818 -3.555 -4.201 1.00 69.62 124 SER A N 1
ATOM 1010 C CA . SER A 1 124 ? 15.632 -4.437 -3.354 1.00 69.62 124 SER A CA 1
ATOM 1011 C C . SER A 1 124 ? 17.036 -4.667 -3.923 1.00 69.62 124 SER A C 1
ATOM 1013 O O . SER A 1 124 ? 18.018 -4.680 -3.170 1.00 69.62 124 SER A O 1
ATOM 1015 N N . ALA A 1 125 ? 17.143 -4.782 -5.252 1.00 67.81 125 ALA A N 1
ATOM 1016 C CA . ALA A 1 125 ? 18.406 -4.964 -5.955 1.00 67.81 125 ALA A CA 1
ATOM 1017 C C . ALA A 1 125 ? 19.316 -3.735 -5.818 1.00 67.81 125 ALA A C 1
ATOM 1019 O O . ALA A 1 125 ? 20.534 -3.889 -5.720 1.00 67.81 125 ALA A O 1
ATOM 1020 N N . VAL A 1 126 ? 18.727 -2.535 -5.753 1.00 71.06 126 VAL A N 1
ATOM 1021 C CA . VAL A 1 126 ? 19.428 -1.259 -5.531 1.00 71.06 126 VAL A CA 1
ATOM 1022 C C . VAL A 1 126 ? 19.702 -1.018 -4.042 1.00 71.06 126 VAL A C 1
ATOM 1024 O O . VAL A 1 126 ? 20.828 -0.716 -3.643 1.00 71.06 126 VAL A O 1
ATOM 1027 N N . ASN A 1 127 ? 18.684 -1.159 -3.193 1.00 74.94 127 ASN A N 1
ATOM 1028 C CA . ASN A 1 127 ? 18.733 -0.758 -1.787 1.00 74.94 127 ASN A CA 1
ATOM 1029 C C . ASN A 1 127 ? 19.731 -1.590 -0.980 1.00 74.94 127 ASN A C 1
ATOM 1031 O O . ASN A 1 127 ? 20.378 -1.058 -0.080 1.00 74.94 127 ASN A O 1
ATOM 1035 N N . SER A 1 128 ? 19.907 -2.874 -1.303 1.00 76.75 128 SER A N 1
ATOM 1036 C CA . SER A 1 128 ? 20.876 -3.739 -0.618 1.00 76.75 128 SER A CA 1
ATOM 1037 C C . SER A 1 128 ? 22.334 -3.266 -0.786 1.00 76.75 128 SER A C 1
ATOM 1039 O O . SER A 1 128 ? 22.997 -3.016 0.227 1.00 76.75 128 SER A O 1
ATOM 1041 N N . PRO A 1 129 ? 22.874 -3.090 -2.012 1.00 72.88 129 PRO A N 1
ATOM 1042 C CA . PRO A 1 129 ? 24.230 -2.577 -2.197 1.00 72.88 129 PRO A CA 1
ATOM 1043 C C . PRO A 1 129 ? 24.384 -1.119 -1.743 1.00 72.88 129 PRO A C 1
ATOM 1045 O O . PRO A 1 129 ? 25.380 -0.811 -1.084 1.00 72.88 129 PRO A O 1
ATOM 1048 N N . VAL A 1 130 ? 23.405 -0.245 -2.016 1.00 72.81 130 VAL A N 1
ATOM 1049 C CA . VAL A 1 130 ? 23.449 1.165 -1.581 1.00 72.81 130 VAL A CA 1
ATOM 1050 C C . VAL A 1 130 ? 23.450 1.262 -0.055 1.00 72.81 130 VAL A C 1
ATOM 1052 O O . VAL A 1 130 ? 24.319 1.916 0.518 1.00 72.81 130 VAL A O 1
ATOM 1055 N N . GLY A 1 131 ? 22.557 0.552 0.636 1.00 71.31 131 GLY A N 1
ATOM 1056 C CA . GLY A 1 131 ? 22.485 0.548 2.099 1.00 71.31 131 GLY A CA 1
ATOM 1057 C C . GLY A 1 131 ? 23.751 0.001 2.766 1.00 71.31 131 GLY A C 1
ATOM 1058 O O . GLY A 1 131 ? 24.215 0.557 3.765 1.00 71.31 131 GLY A O 1
ATOM 1059 N N . LYS A 1 132 ? 24.363 -1.045 2.190 1.00 72.50 132 LYS A N 1
ATOM 1060 C CA . LYS A 1 132 ? 25.624 -1.628 2.688 1.00 72.50 132 LYS A CA 1
ATOM 1061 C C . LYS A 1 132 ? 26.827 -0.689 2.578 1.00 72.50 132 LYS A C 1
ATOM 1063 O O . LYS A 1 132 ? 27.791 -0.886 3.316 1.00 72.50 132 LYS A O 1
ATOM 1068 N N . ARG A 1 133 ? 26.819 0.269 1.649 1.00 70.50 133 ARG A N 1
ATOM 1069 C CA . ARG A 1 133 ? 28.010 1.072 1.313 1.00 70.50 133 ARG A CA 1
ATOM 1070 C C . ARG A 1 133 ? 27.857 2.563 1.600 1.00 70.50 133 ARG A C 1
ATOM 1072 O O . ARG A 1 133 ? 28.833 3.193 1.980 1.00 70.50 133 ARG A O 1
ATOM 1079 N N . MET A 1 134 ? 26.647 3.106 1.481 1.00 66.56 134 MET A N 1
ATOM 1080 C CA . MET A 1 134 ? 26.385 4.544 1.606 1.00 66.56 134 MET A CA 1
ATOM 1081 C C . MET A 1 134 ? 25.753 4.943 2.947 1.00 66.56 134 MET A C 1
ATOM 1083 O O . MET A 1 134 ? 25.987 6.058 3.402 1.00 66.56 134 MET A O 1
ATOM 1087 N N . VAL A 1 135 ? 24.956 4.071 3.582 1.00 62.81 135 VAL A N 1
ATOM 1088 C CA . VAL A 1 135 ? 24.104 4.454 4.734 1.00 62.81 135 VAL A CA 1
ATOM 1089 C C . VAL A 1 135 ? 24.726 4.105 6.089 1.00 62.81 135 VAL A C 1
ATOM 1091 O O . VAL A 1 135 ? 24.652 4.892 7.030 1.00 62.81 135 VAL A O 1
ATOM 1094 N N . LYS A 1 136 ? 25.358 2.934 6.222 1.00 56.81 136 LYS A N 1
ATOM 1095 C CA . LYS A 1 136 ? 26.084 2.563 7.452 1.00 56.81 136 LYS A CA 1
ATOM 1096 C C . LYS A 1 136 ? 27.515 3.097 7.367 1.00 56.81 136 LYS A C 1
ATOM 1098 O O . LYS A 1 136 ? 28.037 3.148 6.263 1.00 56.81 136 LYS A O 1
ATOM 1103 N N . LYS A 1 137 ? 28.130 3.480 8.500 1.00 54.34 137 LYS A N 1
ATOM 1104 C CA . LYS A 1 137 ? 29.485 4.078 8.674 1.00 54.34 137 LYS A CA 1
ATOM 1105 C C . LYS A 1 137 ? 30.645 3.272 8.032 1.00 54.34 137 LYS A C 1
ATOM 1107 O O . LYS A 1 137 ? 31.572 2.839 8.708 1.00 54.34 137 LYS A O 1
ATOM 1112 N N . GLN A 1 138 ? 30.597 3.037 6.731 1.00 55.88 138 GLN A N 1
ATOM 1113 C CA . GLN A 1 138 ? 31.550 2.274 5.939 1.00 55.88 138 GLN A CA 1
ATOM 1114 C C . GLN A 1 138 ? 32.388 3.250 5.108 1.00 55.88 138 GLN A C 1
ATOM 1116 O O . GLN A 1 138 ? 31.876 4.230 4.569 1.00 55.88 138 GLN A O 1
ATOM 1121 N N . LYS A 1 139 ? 33.695 2.981 5.012 1.00 55.16 139 LYS A N 1
ATOM 1122 C CA . LYS A 1 139 ? 34.704 3.875 4.411 1.00 55.16 139 LYS A CA 1
ATOM 1123 C C . LYS A 1 139 ? 34.679 3.938 2.871 1.00 55.16 139 LYS A C 1
ATOM 1125 O O . LYS A 1 139 ? 35.512 4.620 2.289 1.00 55.16 139 LYS A O 1
ATOM 1130 N N . MET A 1 140 ? 33.750 3.252 2.198 1.00 63.00 140 MET A N 1
ATOM 1131 C CA . MET A 1 140 ? 33.655 3.219 0.731 1.00 63.00 140 MET A CA 1
ATOM 1132 C C . MET A 1 140 ? 32.355 3.857 0.243 1.00 63.00 140 MET A C 1
ATOM 1134 O O . MET A 1 140 ? 31.334 3.182 0.113 1.00 63.00 140 MET A O 1
ATOM 1138 N N . ARG A 1 141 ? 32.420 5.154 -0.072 1.00 69.06 141 ARG A N 1
ATOM 1139 C CA . ARG A 1 141 ? 31.375 5.859 -0.822 1.00 69.06 141 ARG A CA 1
ATOM 1140 C C . ARG A 1 141 ? 31.661 5.714 -2.311 1.00 69.06 141 ARG A C 1
ATOM 1142 O O . ARG A 1 141 ? 32.756 6.045 -2.758 1.00 69.06 141 ARG A O 1
ATOM 1149 N N . TRP A 1 142 ? 30.698 5.217 -3.077 1.00 74.31 142 TRP A N 1
ATOM 1150 C CA . TRP A 1 142 ? 30.833 5.170 -4.530 1.00 74.31 142 TRP A CA 1
ATOM 1151 C C . TRP A 1 142 ? 30.515 6.530 -5.144 1.00 74.31 142 TRP A C 1
ATOM 1153 O O . TRP A 1 142 ? 29.615 7.234 -4.688 1.00 74.31 142 TRP A O 1
ATOM 1163 N N . SER A 1 143 ? 31.235 6.878 -6.210 1.00 78.75 143 SER A N 1
ATOM 1164 C CA . SER A 1 143 ? 30.810 7.952 -7.104 1.00 78.75 143 SER A CA 1
ATOM 1165 C C . SER A 1 143 ? 29.514 7.554 -7.817 1.00 78.75 143 SER A C 1
ATOM 1167 O O . SER A 1 143 ? 29.197 6.366 -7.930 1.00 78.75 143 SER A O 1
ATOM 1169 N N . LEU A 1 144 ? 28.781 8.533 -8.354 1.00 74.19 144 LEU A N 1
ATOM 1170 C CA . LEU A 1 144 ? 27.592 8.280 -9.178 1.00 74.19 144 LEU A CA 1
ATOM 1171 C C . LEU A 1 144 ? 27.888 7.282 -10.314 1.00 74.19 144 LEU A C 1
ATOM 1173 O O . LEU A 1 144 ? 27.109 6.366 -10.562 1.00 74.19 144 LEU A O 1
ATOM 1177 N N . HIS A 1 145 ? 29.056 7.417 -10.949 1.00 78.75 145 HIS A N 1
ATOM 1178 C CA . HIS A 1 145 ? 29.516 6.506 -11.993 1.00 78.75 145 HIS A CA 1
ATOM 1179 C C . HIS A 1 145 ? 29.761 5.082 -11.464 1.00 78.75 145 HIS A C 1
ATOM 1181 O O . HIS A 1 145 ? 29.280 4.117 -12.055 1.00 78.75 145 HIS A O 1
ATOM 1187 N N . GLY A 1 146 ? 30.445 4.935 -10.323 1.00 80.38 146 GLY A N 1
ATOM 1188 C CA . GLY A 1 146 ? 30.674 3.625 -9.705 1.00 80.38 146 GLY A CA 1
ATOM 1189 C C . GLY A 1 146 ? 29.374 2.931 -9.286 1.00 80.38 146 GLY A C 1
ATOM 1190 O O . GLY A 1 146 ? 29.215 1.729 -9.499 1.00 80.38 146 GLY A O 1
ATOM 1191 N N . ALA A 1 147 ? 28.408 3.695 -8.765 1.00 79.25 147 ALA A N 1
ATOM 1192 C CA . ALA A 1 147 ? 27.074 3.188 -8.458 1.00 79.25 147 ALA A CA 1
ATOM 1193 C C . ALA A 1 147 ? 26.339 2.724 -9.728 1.00 79.25 147 ALA A C 1
ATOM 1195 O O . ALA A 1 147 ? 25.754 1.641 -9.733 1.00 79.25 147 ALA A O 1
ATOM 1196 N N . HIS A 1 148 ? 26.415 3.493 -10.818 1.00 81.62 148 HIS A N 1
ATOM 1197 C CA . HIS A 1 148 ? 25.817 3.122 -12.101 1.00 81.62 148 HIS A CA 1
ATOM 1198 C C . HIS A 1 148 ? 26.418 1.829 -12.678 1.00 81.62 148 HIS A C 1
ATOM 1200 O O . HIS A 1 148 ? 25.669 0.924 -13.044 1.00 81.62 148 HIS A O 1
ATOM 1206 N N . MET A 1 149 ? 27.749 1.694 -12.697 1.00 83.44 149 MET A N 1
ATOM 1207 C CA . MET A 1 149 ? 28.424 0.474 -13.168 1.00 83.44 149 MET A CA 1
ATOM 1208 C C . MET A 1 149 ? 28.013 -0.755 -12.357 1.00 83.44 149 MET A C 1
ATOM 1210 O O . MET A 1 149 ? 27.684 -1.801 -12.917 1.00 83.44 149 MET A O 1
ATOM 1214 N N . LEU A 1 150 ? 27.945 -0.626 -11.030 1.00 81.75 150 LEU A N 1
ATOM 1215 C CA . LEU A 1 150 ? 27.478 -1.723 -10.193 1.00 81.75 150 LEU A CA 1
ATOM 1216 C C . LEU A 1 150 ? 26.024 -2.102 -10.491 1.00 81.75 150 LEU A C 1
ATOM 1218 O O . LEU A 1 150 ? 25.694 -3.288 -10.509 1.00 81.75 150 LEU A O 1
ATOM 1222 N N . MET A 1 151 ? 25.159 -1.115 -10.735 1.00 81.25 151 MET A N 1
ATOM 1223 C CA . MET A 1 151 ? 23.770 -1.374 -11.111 1.00 81.25 151 MET A CA 1
ATOM 1224 C C . MET A 1 151 ? 23.668 -2.163 -12.418 1.00 81.25 151 MET A C 1
ATOM 1226 O O . MET A 1 151 ? 22.833 -3.065 -12.508 1.00 81.25 151 MET A O 1
ATOM 1230 N N . GLN A 1 152 ? 24.536 -1.897 -13.399 1.00 83.62 152 GLN A N 1
ATOM 1231 C CA . GLN A 1 152 ? 24.591 -2.681 -14.637 1.00 83.62 152 GLN A CA 1
ATOM 1232 C C . GLN A 1 152 ? 24.976 -4.143 -14.368 1.00 83.62 152 GLN A C 1
ATOM 1234 O O . GLN A 1 152 ? 24.307 -5.051 -14.862 1.00 83.62 152 GLN A O 1
ATOM 1239 N N . VAL A 1 153 ? 26.001 -4.375 -13.539 1.00 84.31 153 VAL A N 1
ATOM 1240 C CA . VAL A 1 153 ? 26.443 -5.728 -13.155 1.00 84.31 153 VAL A CA 1
ATOM 1241 C C . VAL A 1 153 ? 25.337 -6.475 -12.409 1.00 84.31 153 VAL A C 1
ATOM 1243 O O . VAL A 1 153 ? 25.030 -7.615 -12.743 1.00 84.31 153 VAL A O 1
ATOM 1246 N N . ARG A 1 154 ? 24.688 -5.827 -11.434 1.00 80.25 154 ARG A N 1
ATOM 1247 C CA . ARG A 1 154 ? 23.586 -6.425 -10.664 1.00 80.25 154 ARG A CA 1
ATOM 1248 C C . ARG A 1 154 ? 22.370 -6.753 -11.517 1.00 80.25 154 ARG A C 1
ATOM 1250 O O . ARG A 1 154 ? 21.762 -7.798 -11.320 1.00 80.25 154 ARG A O 1
ATOM 1257 N N . THR A 1 155 ? 22.028 -5.882 -12.459 1.00 79.38 155 THR A N 1
ATOM 1258 C CA . THR A 1 155 ? 20.928 -6.136 -13.398 1.00 79.38 155 THR A CA 1
ATOM 1259 C C . THR A 1 155 ? 21.244 -7.346 -14.273 1.00 79.38 155 THR A C 1
ATOM 1261 O O . THR A 1 155 ? 20.404 -8.224 -14.427 1.00 79.38 155 THR A O 1
ATOM 1264 N N . ALA A 1 156 ? 22.475 -7.438 -14.787 1.00 82.62 156 ALA A N 1
ATOM 1265 C CA . ALA A 1 156 ? 22.906 -8.584 -15.579 1.00 82.62 156 ALA A CA 1
ATOM 1266 C C . ALA A 1 156 ? 22.899 -9.897 -14.778 1.00 82.62 156 ALA A C 1
ATOM 1268 O O . ALA A 1 156 ? 22.561 -10.937 -15.330 1.00 82.62 156 ALA A O 1
ATOM 1269 N N . ASP A 1 157 ? 23.258 -9.857 -13.493 1.00 82.81 157 ASP A N 1
ATOM 1270 C CA . ASP A 1 157 ? 23.221 -11.012 -12.585 1.00 82.81 157 ASP A CA 1
ATOM 1271 C C . ASP A 1 157 ? 21.786 -11.515 -12.371 1.00 82.81 157 ASP A C 1
ATOM 1273 O O . ASP A 1 157 ? 21.490 -12.681 -12.617 1.00 82.81 157 ASP A O 1
ATOM 1277 N N . ILE A 1 158 ? 20.864 -10.609 -12.022 1.00 78.31 158 ILE A N 1
ATOM 1278 C CA . ILE A 1 158 ? 19.441 -10.930 -11.811 1.00 78.31 158 ILE A CA 1
ATOM 1279 C C . ILE A 1 158 ? 18.786 -11.462 -13.090 1.00 78.31 158 ILE A C 1
ATOM 1281 O O . ILE A 1 158 ? 17.954 -12.363 -13.021 1.00 78.31 158 ILE A O 1
ATOM 1285 N N . ASN A 1 159 ? 19.180 -10.941 -14.252 1.00 81.38 159 ASN A N 1
ATOM 1286 C CA . ASN A 1 159 ? 18.691 -11.420 -15.543 1.00 81.38 159 ASN A CA 1
ATOM 1287 C C . ASN A 1 159 ? 19.355 -12.735 -16.003 1.00 81.38 159 ASN A C 1
ATOM 1289 O O . ASN A 1 159 ? 18.991 -13.256 -17.053 1.00 81.38 159 ASN A O 1
ATOM 1293 N N . GLY A 1 160 ? 20.356 -13.259 -15.283 1.00 84.25 160 GLY A N 1
ATOM 1294 C CA . GLY A 1 160 ? 21.127 -14.435 -15.711 1.00 84.25 160 GLY A CA 1
ATOM 1295 C C . GLY A 1 160 ? 22.056 -14.181 -16.909 1.00 84.25 160 GLY A C 1
ATOM 1296 O O . GLY A 1 160 ? 22.599 -15.111 -17.500 1.00 84.25 160 GLY A O 1
ATOM 1297 N N . GLU A 1 161 ? 22.273 -12.919 -17.275 1.00 87.75 161 GLU A N 1
ATOM 1298 C CA . GLU A 1 161 ? 23.064 -12.498 -18.434 1.00 87.75 161 GLU A CA 1
ATOM 1299 C C . GLU A 1 161 ? 24.535 -12.226 -18.097 1.00 87.75 161 GLU A C 1
ATOM 1301 O O . GLU A 1 161 ? 25.361 -12.104 -19.006 1.00 87.75 161 GLU A O 1
ATOM 1306 N N . LEU A 1 162 ? 24.887 -12.104 -16.811 1.00 86.31 162 LEU A N 1
ATOM 1307 C CA . LEU A 1 162 ? 26.211 -11.646 -16.376 1.00 86.31 162 LEU A CA 1
ATOM 1308 C C . LEU A 1 162 ? 27.348 -12.449 -17.015 1.00 86.31 162 LEU A C 1
ATOM 1310 O O . LEU A 1 162 ? 28.293 -11.868 -17.547 1.00 86.31 162 LEU A O 1
ATOM 1314 N N . ARG A 1 163 ? 27.229 -13.781 -17.033 1.00 85.00 163 ARG A N 1
ATOM 1315 C CA . ARG A 1 163 ? 28.241 -14.668 -17.622 1.00 85.00 163 ARG A CA 1
ATOM 1316 C C . ARG A 1 163 ? 28.466 -14.386 -19.107 1.00 85.00 163 ARG A C 1
ATOM 1318 O O . ARG A 1 163 ? 29.603 -14.418 -19.563 1.00 85.00 163 ARG A O 1
ATOM 1325 N N . ASN A 1 164 ? 27.402 -14.093 -19.848 1.00 84.56 164 ASN A N 1
ATOM 1326 C CA . ASN A 1 164 ? 27.485 -13.784 -21.273 1.00 84.56 164 ASN A CA 1
ATOM 1327 C C . ASN A 1 164 ? 28.092 -12.398 -21.499 1.00 84.56 164 ASN A C 1
ATOM 1329 O O . ASN A 1 164 ? 28.947 -12.245 -22.365 1.00 84.56 164 ASN A O 1
ATOM 1333 N N . ARG A 1 165 ? 27.725 -11.409 -20.677 1.00 82.31 165 ARG A N 1
ATOM 1334 C CA . ARG A 1 165 ? 28.287 -10.053 -20.769 1.00 82.31 165 ARG A CA 1
ATOM 1335 C C . ARG A 1 165 ? 29.783 -10.009 -20.452 1.00 82.31 165 ARG A C 1
ATOM 1337 O O . ARG A 1 165 ? 30.504 -9.271 -21.108 1.00 82.31 165 ARG A O 1
ATOM 1344 N N . LEU A 1 166 ? 30.259 -10.827 -19.511 1.00 82.38 166 LEU A N 1
ATOM 1345 C CA . LEU A 1 166 ? 31.687 -10.933 -19.173 1.00 82.38 166 LEU A CA 1
ATOM 1346 C C . LEU A 1 166 ? 32.530 -11.645 -20.245 1.00 82.38 166 LEU A C 1
ATOM 1348 O O . LEU A 1 166 ? 33.750 -11.518 -20.237 1.00 82.38 166 LEU A O 1
ATOM 1352 N N . ARG A 1 167 ? 31.904 -12.399 -21.159 1.00 81.31 167 ARG A N 1
ATOM 1353 C CA . ARG A 1 167 ? 32.591 -13.039 -22.297 1.00 81.31 167 ARG A CA 1
ATOM 1354 C C . ARG A 1 167 ? 32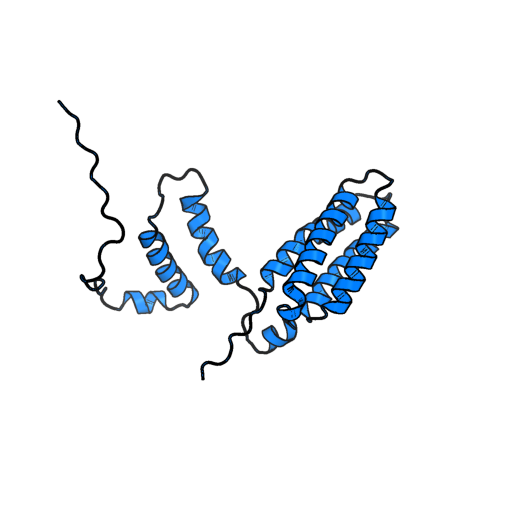.866 -12.070 -23.447 1.00 81.31 167 ARG A C 1
ATOM 1356 O O . ARG A 1 167 ? 33.655 -12.393 -24.328 1.00 81.31 167 ARG A O 1
ATOM 1363 N N . ILE A 1 168 ? 32.212 -10.910 -23.454 1.00 73.06 168 ILE A N 1
ATOM 1364 C CA . ILE A 1 168 ? 32.421 -9.867 -24.457 1.00 73.06 168 ILE A CA 1
ATOM 1365 C C . ILE A 1 168 ? 33.620 -9.014 -24.010 1.00 73.06 168 ILE A C 1
ATOM 1367 O O . ILE A 1 168 ? 33.662 -8.611 -22.846 1.00 73.06 168 ILE A O 1
ATOM 1371 N N . PRO A 1 169 ? 34.584 -8.702 -24.899 1.00 66.56 169 PRO A N 1
ATOM 1372 C CA . PRO A 1 169 ? 35.673 -7.786 -24.576 1.00 66.56 169 PRO A CA 1
ATOM 1373 C C . PRO A 1 169 ? 35.125 -6.445 -24.084 1.00 66.56 169 PRO A C 1
ATOM 1375 O O . PRO A 1 169 ? 34.230 -5.865 -24.705 1.00 66.56 169 PRO A O 1
ATOM 1378 N N . PHE A 1 170 ? 35.668 -5.941 -22.975 1.00 64.44 170 PHE A N 1
ATOM 1379 C CA . PHE A 1 170 ? 35.301 -4.631 -22.452 1.00 64.44 170 PHE A CA 1
ATOM 1380 C C . PHE A 1 170 ? 35.606 -3.555 -23.503 1.00 64.44 170 PHE A C 1
ATOM 1382 O O . PHE A 1 170 ? 36.768 -3.321 -23.836 1.00 64.44 170 PHE A O 1
ATOM 1389 N N . ARG A 1 171 ? 34.571 -2.891 -24.034 1.00 58.88 171 ARG A N 1
ATOM 1390 C CA . ARG A 1 171 ? 34.764 -1.662 -24.810 1.00 58.88 171 ARG A CA 1
ATOM 1391 C C . ARG A 1 171 ? 34.909 -0.508 -23.834 1.00 58.88 171 ARG A C 1
ATOM 1393 O O . ARG A 1 171 ? 34.008 -0.263 -23.034 1.00 58.88 171 ARG A O 1
ATOM 1400 N N . LEU A 1 172 ? 36.028 0.204 -23.926 1.00 53.75 172 LEU A N 1
ATOM 1401 C CA . LEU A 1 172 ? 36.164 1.511 -23.295 1.00 53.75 172 LEU A CA 1
ATOM 1402 C C . LEU A 1 172 ? 35.003 2.406 -23.769 1.00 53.75 172 LEU A C 1
ATOM 1404 O O . LEU A 1 172 ? 34.677 2.378 -24.960 1.00 53.75 172 LEU A O 1
ATOM 1408 N N . PRO A 1 173 ? 34.349 3.162 -22.870 1.00 51.81 173 PRO A N 1
ATOM 1409 C CA . PRO A 1 173 ? 33.389 4.172 -23.288 1.00 51.81 173 PRO A CA 1
ATOM 1410 C C . PRO A 1 173 ? 34.073 5.164 -24.238 1.00 51.81 173 PRO A C 1
ATOM 1412 O O . PRO A 1 173 ? 35.243 5.497 -24.051 1.00 51.81 173 PRO A O 1
ATOM 1415 N N . ASP A 1 174 ? 33.340 5.593 -25.264 1.00 53.47 174 ASP A N 1
ATOM 1416 C CA . ASP A 1 174 ? 33.822 6.507 -26.300 1.00 53.47 174 ASP A CA 1
ATOM 1417 C C . ASP A 1 174 ? 34.435 7.772 -25.649 1.00 53.47 174 ASP A C 1
ATOM 1419 O O . ASP A 1 174 ? 33.769 8.398 -24.813 1.00 53.47 174 ASP A O 1
ATOM 1423 N N . PRO A 1 175 ? 35.694 8.148 -25.960 1.00 55.22 175 PRO A N 1
ATOM 1424 C CA . PRO A 1 175 ? 36.411 9.248 -25.300 1.00 55.22 175 PRO A CA 1
ATOM 1425 C C . PRO A 1 175 ? 35.721 10.621 -25.389 1.00 55.22 175 PRO A C 1
ATOM 1427 O O . PRO A 1 175 ? 36.099 11.537 -24.660 1.00 55.22 175 PRO A O 1
ATOM 1430 N N . ASN A 1 176 ? 34.701 10.774 -26.237 1.00 52.09 176 ASN A N 1
ATOM 1431 C CA . ASN A 1 176 ? 33.991 12.035 -26.458 1.00 52.09 176 ASN A CA 1
ATOM 1432 C C . ASN A 1 176 ? 32.897 12.379 -25.430 1.00 52.09 176 ASN A C 1
ATOM 1434 O O . ASN A 1 176 ? 32.205 13.382 -25.604 1.00 52.09 176 ASN A O 1
ATOM 1438 N N . VAL A 1 177 ? 32.731 11.616 -24.344 1.00 49.44 177 VAL A N 1
ATOM 1439 C CA . VAL A 1 177 ? 31.869 12.048 -23.229 1.00 49.44 177 VAL A CA 1
ATOM 1440 C C . VAL A 1 177 ? 32.702 12.898 -22.260 1.00 49.44 177 VAL A C 1
ATOM 1442 O O . VAL A 1 177 ? 33.540 12.341 -21.545 1.00 49.44 177 VAL A O 1
ATOM 1445 N N . PRO A 1 178 ? 32.513 14.233 -22.192 1.00 43.31 178 PRO A N 1
ATOM 1446 C CA . PRO A 1 178 ? 33.286 15.058 -21.277 1.00 43.31 178 PRO A CA 1
ATOM 1447 C C . PRO A 1 178 ? 33.051 14.594 -19.830 1.00 43.31 178 PRO A C 1
ATOM 1449 O O . PRO A 1 178 ? 31.904 14.344 -19.440 1.00 43.31 178 PRO A O 1
ATOM 1452 N N . PRO A 1 179 ? 34.106 14.489 -19.001 1.00 49.19 179 PRO A N 1
ATOM 1453 C CA . PRO A 1 179 ? 33.947 14.124 -17.603 1.00 49.19 179 PRO A CA 1
ATOM 1454 C C . PRO A 1 179 ? 33.050 15.154 -16.911 1.00 49.19 179 PRO A C 1
ATOM 1456 O O . PRO A 1 179 ? 33.418 16.322 -16.795 1.00 49.19 179 PRO A O 1
ATOM 1459 N N . ILE A 1 180 ? 31.895 14.717 -16.397 1.00 53.12 180 ILE A N 1
ATOM 1460 C CA . ILE A 1 180 ? 30.973 15.549 -15.590 1.00 53.12 180 ILE A CA 1
ATOM 1461 C C . ILE A 1 180 ? 31.663 16.050 -14.302 1.00 53.12 180 ILE A C 1
ATOM 1463 O O . ILE A 1 180 ? 31.201 16.981 -13.648 1.00 53.12 180 ILE A O 1
ATOM 1467 N N . PHE A 1 181 ? 32.811 15.466 -13.947 1.00 39.34 181 PHE A N 1
ATOM 1468 C CA . PHE A 1 181 ? 33.575 15.807 -12.760 1.00 39.34 181 PHE A CA 1
ATOM 1469 C C . PHE A 1 181 ? 35.058 15.993 -13.108 1.00 39.34 181 PHE A C 1
ATOM 1471 O O . PHE A 1 181 ? 35.765 15.024 -13.379 1.00 39.34 181 PHE A O 1
ATOM 1478 N N . LYS A 1 182 ? 35.536 17.243 -13.076 1.00 41.34 182 LYS A N 1
ATOM 1479 C CA . LYS A 1 182 ? 36.967 17.579 -13.001 1.00 41.34 182 LYS A CA 1
ATOM 1480 C C . LYS A 1 182 ? 37.285 17.949 -11.547 1.00 41.34 182 LYS A C 1
ATOM 1482 O O . LYS A 1 182 ? 37.164 19.125 -11.198 1.00 41.34 182 LYS A O 1
ATOM 1487 N N . PRO A 1 183 ? 37.613 16.990 -10.663 1.00 39.69 183 PRO A N 1
ATOM 1488 C CA . PRO A 1 183 ? 38.002 17.343 -9.306 1.00 39.69 183 PRO A CA 1
ATOM 1489 C C . PRO A 1 183 ? 39.269 18.200 -9.367 1.00 39.69 183 PRO A C 1
ATOM 1491 O O . PRO A 1 183 ? 40.264 17.793 -9.964 1.00 39.69 183 PRO A O 1
ATOM 1494 N N . LYS A 1 184 ? 39.238 19.391 -8.757 1.00 35.59 184 LYS A N 1
ATOM 1495 C CA . LYS A 1 184 ? 40.466 20.148 -8.500 1.00 35.59 184 LYS A CA 1
ATOM 1496 C C . LYS A 1 184 ? 41.313 19.327 -7.522 1.00 35.59 184 LYS A C 1
ATOM 1498 O O . LYS A 1 184 ? 40.787 18.972 -6.463 1.00 35.59 184 LYS A O 1
ATOM 1503 N N . PRO A 1 185 ? 42.577 19.006 -7.842 1.00 38.84 185 PRO A N 1
ATOM 1504 C CA . PRO A 1 185 ? 43.450 18.378 -6.866 1.00 38.84 185 PRO A CA 1
ATOM 1505 C C . PRO A 1 185 ? 43.594 19.321 -5.661 1.00 38.84 185 PRO A C 1
ATOM 1507 O O . PRO A 1 185 ? 43.643 20.543 -5.851 1.00 38.84 185 PRO A O 1
ATOM 1510 N N . PRO A 1 186 ? 43.612 18.794 -4.424 1.00 38.69 186 PRO A N 1
ATOM 1511 C CA . PRO A 1 186 ? 43.900 19.616 -3.262 1.00 38.69 186 PRO A CA 1
ATOM 1512 C C . PRO A 1 186 ? 45.270 20.259 -3.470 1.00 38.69 186 PRO A C 1
ATOM 1514 O O . PRO A 1 186 ? 46.246 19.574 -3.775 1.00 38.69 186 PRO A O 1
ATOM 1517 N N . LEU A 1 187 ? 45.314 21.587 -3.354 1.00 42.06 187 LEU A N 1
ATOM 1518 C CA . LEU A 1 187 ? 46.558 22.341 -3.329 1.00 42.06 187 LEU A CA 1
ATOM 1519 C C . LEU A 1 187 ? 47.437 21.724 -2.238 1.00 42.06 187 LEU A C 1
ATOM 1521 O O . LEU A 1 187 ? 47.090 21.779 -1.058 1.00 42.06 187 LEU A O 1
ATOM 1525 N N . LEU A 1 188 ? 48.551 21.115 -2.642 1.00 40.38 188 LEU A N 1
ATOM 1526 C CA . LEU A 1 188 ? 49.654 20.791 -1.750 1.00 40.38 188 LEU A CA 1
ATOM 1527 C C . LEU A 1 188 ? 50.151 22.118 -1.166 1.00 40.38 188 LEU A C 1
ATOM 1529 O O . LEU A 1 188 ? 50.953 22.811 -1.781 1.00 40.38 188 LEU A O 1
ATOM 1533 N N . ARG A 1 189 ? 49.636 22.504 0.003 1.00 35.19 189 ARG A N 1
ATOM 1534 C CA . ARG A 1 189 ? 50.313 23.468 0.869 1.00 35.19 189 ARG A CA 1
ATOM 1535 C C . ARG A 1 189 ? 51.246 22.682 1.775 1.00 35.19 189 ARG A C 1
ATOM 1537 O O . ARG A 1 189 ? 50.849 22.214 2.837 1.00 35.19 189 ARG A O 1
ATOM 1544 N N . ALA A 1 190 ? 52.469 22.524 1.294 1.00 32.91 190 ALA A N 1
ATOM 1545 C CA . ALA A 1 190 ? 53.642 22.230 2.096 1.00 32.91 190 ALA A CA 1
ATOM 1546 C C . ALA A 1 190 ? 54.747 23.188 1.633 1.00 32.91 190 ALA A C 1
ATOM 1548 O O . ALA A 1 190 ? 55.496 22.868 0.714 1.00 32.91 190 ALA A O 1
ATOM 1549 N N . ALA A 1 191 ? 54.701 24.387 2.221 1.00 33.00 191 ALA A N 1
ATOM 1550 C CA . ALA A 1 191 ? 55.725 25.419 2.427 1.00 33.00 191 ALA A CA 1
ATOM 1551 C C . ALA A 1 191 ? 54.995 26.763 2.564 1.00 33.00 191 ALA A C 1
ATOM 1553 O O . ALA A 1 191 ? 54.324 27.175 1.589 1.00 33.00 191 ALA A O 1
#

Sequence (191 aa):
MPQPTAHIIDWFHIAIKIQPMQQIADYAARSRSDLAEILPSIDRDIRALKWRLWHGRVDRTIHDLETLLSRLKQLEGKTDFSIARLHSLGTQLLTYVRSNRSAIIDYAKRYRAGFRVATTLAESAVNSPVGKRMVKKQKMRWSLHGAHMLMQVRTADINGELRNRLRIPFRLPDPNVPPIFKPKPPLLRAA

Mean predicted aligned error: 12.25 Å

Secondary structure (DSSP, 8-state):
-PPP------HHHHHHHHHHHHHHHHHHHHH-GGGTTTHHHHHHHHHHHHHHHHBT-HHHHHHHHHHHHHHHHHHGGG--HHHHHHHHHHHHHHHHHHHTTTT--BHHHHHHTT-----HHHHHHHHHHHIIIIISS-S-PPPHHHHHHHHHHHHHHHTT-HHHHHTS--PPPPTTS--S--PPPP-----